Protein AF-A0A967GNY9-F1 (afdb_monomer_lite)

Sequence (273 aa):
MPGQRLALHALRNQYGRPVVPDGPMFKAYTVEGERLIVEFEHAEGGLVVAETGTDSRGGIANPTLVPNGDDQVKLFYLADGERVWHRASMRIDGSRVIVSAAGVKSPRGVSYGTGGIGNQPNLYNKALLPATPFIYYDHKLVTSESWPDKKLEVAGVAIDPDTVGKVAEWSKMPLLSTQFRDNAVLQAGVPITFWGSVLHDYGYEAEGEAVVKFSFNGIEKTIPVNADSRHIVEIGPGQSRYPTSAREWRVTVPAMEASAGPKTLKVRFEIDG

pLDDT: mean 84.72, std 14.35, range [48.28, 98.62]

Secondary structure (DSSP, 8-state):
-HHHHHHHHHHHHTT---------EEEEEEEETTEEEEEEES-TT-EEEEE----TTT-----EE-TT-GGG---EEEE-TT--EEE-EEEEETTEEEEE-TT-SS--EEEES-SS--S---EEETT-PBPPPEEEETTEE--TTT--SSS--BTT----GGGSSHHHHHTTS-SS-TTS-TTPPPPTTS-EEEEEE-S-TTS-PPSS-EEEEEEETTEEEEEE-STT-TTEEEPPTTSSSS-SS-EEEEEEEPP----SS---EEEEEEE--

Radius of gyration: 27.21 Å; chains: 1; bounding box: 68×38×73 Å

Structure (mmCIF, N/CA/C/O backbone):
data_AF-A0A967GNY9-F1
#
_entry.id   AF-A0A967GNY9-F1
#
loop_
_atom_site.group_PDB
_atom_site.id
_atom_site.type_symbol
_atom_site.label_atom_id
_atom_site.label_alt_id
_atom_site.label_comp_id
_atom_site.label_asym_id
_atom_site.label_entity_id
_atom_site.label_seq_id
_atom_site.pdbx_PDB_ins_code
_atom_site.Cartn_x
_atom_site.Cartn_y
_atom_site.Cartn_z
_atom_site.occupancy
_atom_site.B_iso_or_equiv
_atom_site.auth_seq_id
_atom_site.auth_comp_id
_atom_site.auth_asym_id
_atom_site.auth_atom_id
_atom_site.pdbx_PDB_model_num
ATOM 1 N N . MET A 1 1 ? 6.964 -3.032 16.837 1.00 63.56 1 MET A N 1
ATOM 2 C CA . MET A 1 1 ? 5.509 -3.315 16.824 1.00 63.56 1 MET A CA 1
ATOM 3 C C . MET A 1 1 ? 5.138 -4.807 16.796 1.00 63.56 1 MET A C 1
ATOM 5 O O . MET A 1 1 ? 4.489 -5.213 17.754 1.00 63.56 1 MET A O 1
ATOM 9 N N . PRO A 1 2 ? 5.534 -5.668 15.825 1.00 66.00 2 PRO A N 1
ATOM 10 C CA . PRO A 1 2 ? 5.114 -7.085 15.835 1.00 66.00 2 PRO A CA 1
ATOM 11 C C . PRO A 1 2 ? 5.557 -7.863 17.086 1.00 66.00 2 PRO A C 1
ATOM 13 O O . PRO A 1 2 ? 4.736 -8.493 17.747 1.00 66.00 2 PRO A O 1
ATOM 16 N N . GLY A 1 3 ? 6.828 -7.730 17.488 1.00 73.62 3 GLY A N 1
ATOM 17 C CA . GLY A 1 3 ? 7.334 -8.347 18.723 1.00 73.62 3 GLY A CA 1
ATOM 18 C C . GLY A 1 3 ? 6.676 -7.810 20.001 1.00 73.62 3 GLY A C 1
ATOM 19 O O . GLY A 1 3 ? 6.502 -8.549 20.963 1.00 73.62 3 GLY A O 1
ATOM 20 N N . GLN A 1 4 ? 6.236 -6.548 19.997 1.00 79.69 4 GLN A N 1
ATOM 21 C CA . GLN A 1 4 ? 5.554 -5.934 21.139 1.00 79.69 4 GLN A CA 1
ATOM 22 C C . GLN A 1 4 ? 4.152 -6.518 21.341 1.00 79.69 4 GLN A C 1
ATOM 24 O O . GLN A 1 4 ? 3.802 -6.844 22.470 1.00 79.69 4 GLN A O 1
ATOM 29 N N . ARG A 1 5 ? 3.372 -6.719 20.268 1.00 83.38 5 ARG A N 1
ATOM 30 C CA . ARG A 1 5 ? 2.051 -7.374 20.355 1.00 83.38 5 ARG A CA 1
ATOM 31 C C . ARG A 1 5 ? 2.163 -8.790 20.923 1.00 83.38 5 ARG A C 1
ATOM 33 O O . ARG A 1 5 ? 1.435 -9.138 21.847 1.00 83.38 5 ARG A O 1
ATOM 40 N N . LEU A 1 6 ? 3.129 -9.577 20.439 1.00 85.94 6 LEU A N 1
ATOM 41 C CA . LEU A 1 6 ? 3.382 -10.929 20.954 1.00 85.94 6 LEU A CA 1
ATOM 42 C C . LEU A 1 6 ? 3.756 -10.920 22.445 1.00 85.94 6 LEU A C 1
ATOM 44 O O . LEU A 1 6 ? 3.213 -11.706 23.222 1.00 85.94 6 LEU A O 1
ATOM 48 N N . ALA A 1 7 ? 4.626 -9.998 22.865 1.00 88.94 7 ALA A N 1
ATOM 49 C CA . ALA A 1 7 ? 4.988 -9.848 24.272 1.00 88.94 7 ALA A CA 1
ATOM 50 C C . ALA A 1 7 ? 3.786 -9.444 25.147 1.00 88.94 7 ALA A C 1
ATOM 52 O O . ALA A 1 7 ? 3.621 -9.979 26.242 1.00 88.94 7 ALA A O 1
ATOM 53 N N . LEU A 1 8 ? 2.915 -8.549 24.666 1.00 91.38 8 LEU A N 1
ATOM 54 C CA . LEU A 1 8 ? 1.704 -8.145 25.387 1.00 91.38 8 LEU A CA 1
ATOM 55 C C . LEU A 1 8 ? 0.717 -9.308 25.558 1.00 91.38 8 LEU A C 1
ATOM 57 O O . LEU A 1 8 ? 0.161 -9.469 26.646 1.00 91.38 8 LEU A O 1
ATOM 61 N N . HIS A 1 9 ? 0.540 -10.156 24.539 1.00 93.38 9 HIS A N 1
ATOM 62 C CA . HIS A 1 9 ? -0.262 -11.376 24.679 1.00 93.38 9 HIS A CA 1
ATOM 63 C C . HIS A 1 9 ? 0.310 -12.317 25.741 1.00 93.38 9 HIS A C 1
ATOM 65 O O . HIS A 1 9 ? -0.448 -12.818 26.572 1.00 93.38 9 HIS A O 1
ATOM 71 N N . ALA A 1 10 ? 1.631 -12.526 25.765 1.00 93.50 10 ALA A N 1
ATOM 72 C CA . ALA A 1 10 ? 2.269 -13.336 26.801 1.00 93.50 10 ALA A CA 1
ATOM 73 C C . ALA A 1 10 ? 2.048 -12.732 28.199 1.00 93.50 10 ALA A C 1
ATOM 75 O O . ALA A 1 10 ? 1.626 -13.437 29.116 1.00 93.50 10 ALA A O 1
ATOM 76 N N . LEU A 1 11 ? 2.258 -11.420 28.361 1.00 93.50 11 LEU A N 1
ATOM 77 C CA . LEU A 1 11 ? 2.040 -10.712 29.628 1.00 93.50 11 LEU A CA 1
ATOM 78 C C . LEU A 1 11 ? 0.606 -10.869 30.143 1.00 93.50 11 LEU A C 1
ATOM 80 O O . LEU A 1 11 ? 0.417 -11.140 31.331 1.00 93.50 11 LEU A O 1
ATOM 84 N N . ARG A 1 12 ? -0.394 -10.739 29.267 1.00 94.62 12 ARG A N 1
ATOM 85 C CA . ARG A 1 12 ? -1.802 -10.915 29.638 1.00 94.62 12 ARG A CA 1
ATOM 86 C C . ARG A 1 12 ? -2.123 -12.368 29.983 1.00 94.62 12 ARG A C 1
ATOM 88 O O . ARG A 1 12 ? -2.653 -12.634 31.057 1.00 94.62 12 ARG A O 1
ATOM 95 N N . ASN A 1 13 ? -1.797 -13.297 29.086 1.00 94.19 13 ASN A N 1
ATOM 96 C CA . ASN A 1 13 ? -2.319 -14.663 29.142 1.00 94.19 13 ASN A CA 1
ATOM 97 C C . ASN A 1 13 ? -1.496 -15.588 30.051 1.00 94.19 13 ASN A C 1
ATOM 99 O O . ASN A 1 13 ? -2.071 -16.438 30.721 1.00 94.19 13 ASN A O 1
ATOM 103 N N . GLN A 1 14 ? -0.170 -15.423 30.099 1.00 96.25 14 GLN A N 1
ATOM 104 C CA . GLN A 1 14 ? 0.727 -16.285 30.880 1.00 96.25 14 GLN A CA 1
ATOM 105 C C . GLN A 1 14 ? 1.101 -15.679 32.237 1.00 96.25 14 GLN A C 1
ATOM 107 O O . GLN A 1 14 ? 1.330 -16.410 33.198 1.00 96.25 14 GLN A O 1
ATOM 112 N N . TYR A 1 15 ? 1.169 -14.347 32.320 1.00 95.06 15 TYR A N 1
ATOM 113 C CA . TYR A 1 15 ? 1.618 -13.637 33.523 1.00 95.06 15 TYR A CA 1
ATOM 114 C C . TYR A 1 15 ? 0.503 -12.853 34.231 1.00 95.06 15 TYR A C 1
ATOM 116 O O . TYR A 1 15 ? 0.784 -12.164 35.212 1.00 95.06 15 TYR A O 1
ATOM 124 N N . GLY A 1 16 ? -0.745 -12.930 33.750 1.00 93.81 16 GLY A N 1
ATOM 125 C CA . GLY A 1 16 ? -1.912 -12.312 34.390 1.00 93.81 16 GLY A CA 1
ATOM 126 C C . GLY A 1 16 ? -1.839 -10.786 34.501 1.00 93.81 16 GLY A C 1
ATOM 127 O O . GLY A 1 16 ? -2.465 -10.198 35.383 1.00 93.81 16 GLY A O 1
ATOM 128 N N . ARG A 1 17 ? -1.037 -10.124 33.657 1.00 95.31 17 ARG A N 1
ATOM 129 C CA . ARG A 1 17 ? -0.877 -8.667 33.703 1.00 95.31 17 ARG A CA 1
ATOM 130 C C . ARG A 1 17 ? -2.093 -7.972 33.077 1.00 95.31 17 ARG A C 1
ATOM 132 O O . ARG A 1 17 ? -2.527 -8.379 31.998 1.00 95.31 17 ARG A O 1
ATOM 139 N N . PRO A 1 18 ? -2.607 -6.888 33.687 1.00 91.88 18 PRO A N 1
ATOM 140 C CA . PRO A 1 18 ? -3.727 -6.122 33.145 1.00 91.88 18 PRO A CA 1
ATOM 141 C C . PRO A 1 18 ? -3.249 -5.189 32.020 1.00 91.88 18 PRO A C 1
ATOM 143 O O . PRO A 1 18 ? -3.125 -3.981 32.206 1.00 91.88 18 PRO A O 1
ATOM 146 N N . VAL A 1 19 ? -2.928 -5.759 30.858 1.00 91.88 19 VAL A N 1
ATOM 147 C CA . VAL A 1 19 ? -2.466 -5.032 29.663 1.00 91.88 19 VAL A CA 1
ATOM 148 C C . VAL A 1 19 ? -3.380 -5.303 28.469 1.00 91.88 19 VAL A C 1
ATOM 150 O O . VAL A 1 19 ? -3.982 -6.373 28.374 1.00 91.88 19 VAL A O 1
ATOM 153 N N . VAL A 1 20 ? -3.467 -4.340 27.547 1.00 91.44 20 VAL A N 1
ATOM 154 C CA . VAL A 1 20 ? -4.198 -4.472 26.276 1.00 91.44 20 VAL A CA 1
ATOM 155 C C . VAL A 1 20 ? -3.236 -5.020 25.215 1.00 91.44 20 VAL A C 1
ATOM 157 O O . VAL A 1 20 ? -2.240 -4.354 24.935 1.00 91.44 20 VAL A O 1
ATOM 160 N N . PRO A 1 21 ? -3.478 -6.213 24.641 1.00 91.81 21 PRO A N 1
ATOM 161 C CA . PRO A 1 21 ? -2.549 -6.820 23.687 1.00 91.81 21 PRO A CA 1
ATOM 162 C C . PRO A 1 21 ? -2.958 -6.650 22.219 1.00 91.81 21 PRO A C 1
ATOM 164 O O . PRO A 1 21 ? -2.130 -6.845 21.327 1.00 91.81 21 PRO A O 1
ATOM 167 N N . ASP A 1 22 ? -4.204 -6.244 21.976 1.00 92.75 22 ASP A N 1
ATOM 168 C CA . ASP A 1 22 ? -4.807 -6.148 20.653 1.00 92.75 22 ASP A CA 1
ATOM 169 C C . ASP A 1 22 ? -4.999 -4.688 20.234 1.00 92.75 22 ASP A C 1
ATOM 171 O O . ASP A 1 22 ? -5.347 -3.826 21.043 1.00 92.75 22 ASP A O 1
ATOM 175 N N . GLY A 1 23 ? -4.738 -4.410 18.956 1.00 93.75 23 GLY A N 1
ATOM 176 C CA . GLY A 1 23 ? -5.104 -3.149 18.308 1.00 93.75 23 GLY A CA 1
ATOM 177 C C . GLY A 1 23 ? -6.496 -3.233 17.682 1.00 93.75 23 GLY A C 1
ATOM 178 O O . GLY A 1 23 ? -7.042 -4.333 17.598 1.00 93.75 23 GLY A O 1
ATOM 179 N N . PRO A 1 24 ? -7.057 -2.111 17.196 1.00 96.94 24 PRO A N 1
ATOM 180 C CA . PRO A 1 24 ? -8.379 -2.097 16.583 1.00 96.94 24 PRO A CA 1
ATOM 181 C C . PRO A 1 24 ? -8.521 -3.133 15.464 1.00 96.94 24 PRO A C 1
ATOM 183 O O . PRO A 1 24 ? -7.678 -3.216 14.563 1.00 96.94 24 PRO A O 1
ATOM 186 N N . MET A 1 25 ? -9.608 -3.894 15.488 1.00 96.81 25 MET A N 1
ATOM 187 C CA . MET A 1 25 ? -9.956 -4.856 14.439 1.00 96.81 25 MET A CA 1
ATOM 188 C C . MET A 1 25 ? -11.349 -4.548 13.913 1.00 96.81 25 MET A C 1
ATOM 190 O O . MET A 1 25 ? -12.242 -4.243 14.694 1.00 96.81 25 MET A O 1
ATOM 194 N N . PHE A 1 26 ? -11.533 -4.581 12.592 1.00 98.00 26 PHE A N 1
ATOM 195 C CA . PHE A 1 26 ? -12.840 -4.326 11.991 1.00 98.00 26 PHE A CA 1
ATOM 196 C C . PHE A 1 26 ? -13.887 -5.290 12.554 1.00 98.00 26 PHE A C 1
ATOM 198 O O . PHE A 1 26 ? -13.676 -6.503 12.537 1.00 98.00 26 PHE A O 1
ATOM 205 N N . LYS A 1 27 ? -15.019 -4.743 12.998 1.00 97.94 27 LYS A N 1
ATOM 206 C CA . LYS A 1 27 ? -16.157 -5.512 13.505 1.00 97.94 27 LYS A CA 1
ATOM 207 C C . LYS A 1 27 ? -17.308 -5.525 12.505 1.00 97.94 27 LYS A C 1
ATOM 209 O O . LYS A 1 27 ? -17.786 -6.581 12.105 1.00 97.94 27 LYS A O 1
ATOM 214 N N . ALA A 1 28 ? -17.769 -4.337 12.129 1.00 98.19 28 ALA A N 1
ATOM 215 C CA . ALA A 1 28 ? -18.902 -4.129 11.239 1.00 98.19 28 ALA A CA 1
ATOM 216 C C . ALA A 1 28 ? -18.894 -2.690 10.709 1.00 98.19 28 ALA A C 1
ATOM 218 O O . ALA A 1 28 ? -18.122 -1.842 11.165 1.00 98.19 28 ALA A O 1
ATOM 219 N N . TYR A 1 29 ? -19.795 -2.403 9.775 1.00 98.38 29 TYR A N 1
ATOM 220 C CA . TYR A 1 29 ? -20.144 -1.035 9.425 1.00 98.38 29 TYR A CA 1
ATOM 221 C C . TYR A 1 29 ? -21.652 -0.880 9.235 1.00 98.38 29 TYR A C 1
ATOM 223 O O . TYR A 1 29 ? -22.337 -1.846 8.894 1.00 98.38 29 TYR A O 1
ATOM 231 N N . THR A 1 30 ? -22.134 0.354 9.372 1.00 98.31 30 THR A N 1
ATOM 232 C CA . THR A 1 30 ? -23.515 0.756 9.072 1.00 98.31 30 THR A CA 1
ATOM 233 C C . THR A 1 30 ? -23.511 1.899 8.063 1.00 98.31 30 THR A C 1
ATOM 235 O O . THR A 1 30 ? -22.689 2.811 8.165 1.00 98.31 30 THR A O 1
ATOM 238 N N . VAL A 1 31 ? -24.422 1.849 7.089 1.00 97.81 31 VAL A N 1
ATOM 239 C CA . VAL A 1 31 ? -24.615 2.911 6.089 1.00 97.81 31 VAL A CA 1
ATOM 240 C C . VAL A 1 31 ? -25.640 3.917 6.600 1.00 97.81 31 VAL A C 1
ATOM 242 O O . VAL A 1 31 ? -26.773 3.551 6.908 1.00 97.81 31 VAL A O 1
ATOM 245 N N . GLU A 1 32 ? -25.256 5.191 6.635 1.00 96.25 32 GLU A N 1
ATOM 246 C CA . GLU A 1 32 ? -26.129 6.315 6.978 1.00 96.25 32 GLU A CA 1
ATOM 247 C C . GLU A 1 32 ? -26.073 7.369 5.865 1.00 96.25 32 GLU A C 1
ATOM 249 O O . GLU A 1 32 ? -25.230 8.272 5.862 1.00 96.25 32 GLU A O 1
ATOM 254 N N . GLY A 1 33 ? -26.967 7.234 4.881 1.00 95.12 33 GLY A N 1
ATOM 255 C CA . GLY A 1 33 ? -26.971 8.084 3.689 1.00 95.12 33 GLY A CA 1
ATOM 256 C C . GLY A 1 33 ? -25.667 7.943 2.899 1.00 95.12 33 GLY A C 1
ATOM 257 O O . GLY A 1 33 ? -25.349 6.865 2.408 1.00 95.12 33 GLY A O 1
ATOM 258 N N . GLU A 1 34 ? -24.904 9.032 2.806 1.00 97.00 34 GLU A N 1
ATOM 259 C CA . GLU A 1 34 ? -23.630 9.100 2.069 1.00 97.00 34 GLU A CA 1
ATOM 260 C C . GLU A 1 34 ? -22.404 8.744 2.936 1.00 97.00 34 GLU A C 1
ATOM 262 O O . GLU A 1 34 ? -21.258 8.935 2.523 1.00 97.00 34 GLU A O 1
ATOM 267 N N . ARG A 1 35 ? -22.618 8.279 4.174 1.00 97.19 35 ARG A N 1
ATOM 268 C CA . ARG A 1 35 ? -21.547 7.973 5.133 1.00 97.19 35 ARG A CA 1
ATOM 269 C C . ARG A 1 35 ? -21.587 6.522 5.582 1.00 97.19 35 ARG A C 1
ATOM 271 O O . ARG A 1 35 ? -22.640 5.886 5.606 1.00 97.19 35 ARG A O 1
ATOM 278 N N . LEU A 1 36 ? -20.426 6.037 6.005 1.00 97.75 36 LEU A N 1
ATOM 279 C CA . LEU A 1 36 ? -20.260 4.757 6.679 1.00 97.75 36 LEU A CA 1
ATOM 280 C C . LEU A 1 36 ? -19.759 4.971 8.103 1.00 97.75 36 LEU A C 1
ATOM 282 O O . LEU A 1 36 ? -18.776 5.678 8.313 1.00 97.75 36 LEU A O 1
ATOM 286 N N . ILE A 1 37 ? -20.410 4.335 9.072 1.00 98.44 37 ILE A N 1
ATOM 287 C CA . ILE A 1 37 ? -19.923 4.253 10.450 1.00 98.44 37 ILE A CA 1
ATOM 288 C C . ILE A 1 37 ? -19.261 2.894 10.619 1.00 98.44 37 ILE A C 1
ATOM 290 O O . ILE A 1 37 ? -19.934 1.872 10.532 1.00 98.44 37 ILE A O 1
ATOM 294 N N . VAL A 1 38 ? -17.953 2.887 10.847 1.00 98.62 38 VAL A N 1
ATOM 295 C CA . VAL A 1 38 ? -17.150 1.682 11.060 1.00 98.62 38 VAL A CA 1
ATOM 296 C C . VAL A 1 38 ? -16.968 1.451 12.553 1.00 98.62 38 VAL A C 1
ATOM 298 O O . VAL A 1 38 ? -16.560 2.355 13.289 1.00 98.62 38 VAL A O 1
ATOM 301 N N . GLU A 1 39 ? -17.236 0.226 12.985 1.00 98.19 39 GLU A N 1
ATOM 302 C CA . GLU A 1 39 ? -17.035 -0.230 14.354 1.00 98.19 39 GLU A CA 1
ATOM 303 C C . GLU A 1 39 ? -15.825 -1.153 14.450 1.00 98.19 39 GLU A C 1
ATOM 305 O O . GLU A 1 39 ? -15.541 -1.938 13.539 1.00 98.19 39 GLU A O 1
ATOM 310 N N . PHE A 1 40 ? -15.147 -1.089 15.594 1.00 98.44 40 PHE A N 1
ATOM 311 C CA . PHE A 1 40 ? -13.948 -1.867 15.861 1.00 98.44 40 PHE A CA 1
ATOM 312 C C . PHE A 1 40 ? -14.074 -2.658 17.161 1.00 98.44 40 PHE A C 1
ATOM 314 O O . PHE A 1 40 ? -14.590 -2.157 18.162 1.00 98.44 40 PHE A O 1
ATOM 321 N N . GLU A 1 41 ? -13.554 -3.880 17.154 1.00 97.75 41 GLU A N 1
ATOM 322 C CA . GLU A 1 41 ? -13.133 -4.577 18.369 1.00 97.75 41 GLU A CA 1
ATOM 323 C C . GLU A 1 41 ? -11.806 -3.987 18.864 1.00 97.75 41 GLU A C 1
ATOM 325 O O . GLU A 1 41 ? -11.052 -3.407 18.076 1.00 97.75 41 GLU A O 1
ATOM 330 N N . HIS A 1 42 ? -11.511 -4.125 20.162 1.00 96.12 42 HIS A N 1
ATOM 331 C CA . HIS A 1 42 ? -10.250 -3.670 20.774 1.00 96.12 42 HIS A CA 1
ATOM 332 C C . HIS A 1 42 ? -9.996 -2.155 20.670 1.00 96.12 42 HIS A C 1
ATOM 334 O O . HIS A 1 42 ? -8.854 -1.680 20.657 1.00 96.12 42 HIS A O 1
ATOM 340 N N . ALA A 1 43 ? -11.081 -1.388 20.584 1.00 96.06 43 ALA A N 1
ATOM 341 C CA . ALA A 1 43 ? -11.091 0.070 20.577 1.00 96.06 43 ALA A CA 1
ATOM 342 C C . ALA A 1 43 ? -11.766 0.641 21.838 1.00 96.06 43 ALA A C 1
ATOM 344 O O . ALA A 1 43 ? -12.199 1.799 21.846 1.00 96.06 43 ALA A O 1
ATOM 345 N N . GLU A 1 44 ? -11.884 -0.154 22.908 1.00 87.06 44 GLU A N 1
ATOM 346 C CA . GLU A 1 44 ? -12.451 0.295 24.177 1.00 87.06 44 GLU A CA 1
ATOM 347 C C . GLU A 1 44 ? -11.651 1.488 24.719 1.00 87.06 44 GLU A C 1
ATOM 349 O O . GLU A 1 44 ? -10.421 1.517 24.709 1.00 87.06 44 GLU A O 1
ATOM 354 N N . GLY A 1 45 ? -12.358 2.523 25.168 1.00 88.44 45 GLY A N 1
ATOM 355 C CA . GLY A 1 45 ? -11.743 3.784 25.588 1.00 88.44 45 GLY A CA 1
ATOM 356 C C . GLY A 1 45 ? -11.432 4.752 24.442 1.00 88.44 45 GLY A C 1
ATOM 357 O O . GLY A 1 45 ? -11.209 5.932 24.724 1.00 88.44 45 GLY A O 1
ATOM 358 N N . GLY A 1 46 ? -11.491 4.309 23.184 1.00 95.81 46 GLY A N 1
ATOM 359 C CA . GLY A 1 46 ? -11.486 5.152 21.990 1.00 95.81 46 GLY A CA 1
ATOM 360 C C . GLY A 1 46 ? -10.296 4.943 21.055 1.00 95.81 46 GLY A C 1
ATOM 361 O O . GLY A 1 46 ? -9.271 4.353 21.412 1.00 95.81 46 GLY A O 1
ATOM 362 N N . LEU A 1 47 ? -10.456 5.469 19.845 1.00 98.00 47 LEU A N 1
ATOM 363 C CA . LEU A 1 47 ? -9.430 5.516 18.813 1.00 98.00 47 LEU A CA 1
ATOM 364 C C . LEU A 1 47 ? -8.614 6.804 18.917 1.00 98.00 47 LEU A C 1
ATOM 366 O O . LEU A 1 47 ? -9.075 7.823 19.434 1.00 98.00 47 LEU A O 1
ATOM 370 N N . VAL A 1 48 ? -7.388 6.744 18.414 1.00 97.44 48 VAL A N 1
ATOM 371 C CA . VAL A 1 48 ? -6.468 7.876 18.324 1.00 97.44 48 VAL A CA 1
ATOM 372 C C . VAL A 1 48 ? -5.721 7.827 16.999 1.00 97.44 48 VAL A C 1
ATOM 374 O O . VAL A 1 48 ? -5.575 6.765 16.387 1.00 97.44 48 VAL A O 1
ATOM 377 N N . VAL A 1 49 ? -5.209 8.980 16.583 1.00 96.75 49 VAL A N 1
ATOM 378 C CA . VAL A 1 49 ? -4.234 9.058 15.499 1.00 96.75 49 VAL A CA 1
ATOM 379 C C . VAL A 1 49 ? -2.839 9.089 16.105 1.00 96.75 49 VAL A C 1
ATOM 381 O O . VAL A 1 49 ? -2.581 9.842 17.047 1.00 96.75 49 VAL A O 1
ATOM 384 N N . ALA A 1 50 ? -1.947 8.257 15.583 1.00 93.44 50 ALA A N 1
ATOM 385 C CA . ALA A 1 50 ? -0.546 8.250 15.973 1.00 93.44 50 ALA A CA 1
ATOM 386 C C . ALA A 1 50 ? 0.347 8.061 14.751 1.00 93.44 50 ALA A C 1
ATOM 388 O O . ALA A 1 50 ? -0.008 7.371 13.795 1.00 93.44 50 ALA A O 1
ATOM 389 N N . GLU A 1 51 ? 1.525 8.661 14.800 1.00 87.62 51 GLU A N 1
ATOM 390 C CA . GLU A 1 51 ? 2.577 8.457 13.818 1.00 87.62 51 GLU A CA 1
ATOM 391 C C . GLU A 1 51 ? 3.689 7.610 14.426 1.00 87.62 51 GLU A C 1
ATOM 393 O O . GLU A 1 51 ? 3.844 7.517 15.640 1.00 87.62 51 GLU A O 1
ATOM 398 N N . THR A 1 52 ? 4.452 6.919 13.592 1.00 78.50 52 THR A N 1
ATOM 399 C CA . THR A 1 52 ? 5.593 6.134 14.059 1.00 78.50 52 THR A CA 1
ATOM 400 C C . THR A 1 52 ? 6.741 6.375 13.106 1.00 78.50 52 THR A C 1
ATOM 402 O O . THR A 1 52 ? 6.714 5.927 11.961 1.00 78.50 52 THR A O 1
ATOM 405 N N . GLY A 1 53 ? 7.738 7.119 13.575 1.00 67.56 53 GLY A N 1
ATOM 406 C CA . GLY A 1 53 ? 8.981 7.297 12.844 1.00 67.56 53 GLY A CA 1
ATOM 407 C C . GLY A 1 53 ? 9.835 6.034 12.913 1.00 67.56 53 GLY A C 1
ATOM 408 O O . GLY A 1 53 ? 9.907 5.363 13.944 1.00 67.56 53 GLY A O 1
ATOM 409 N N . THR A 1 54 ? 10.529 5.720 11.823 1.00 55.66 54 THR A N 1
ATOM 410 C CA . THR A 1 54 ? 11.680 4.818 11.870 1.00 55.66 54 THR A 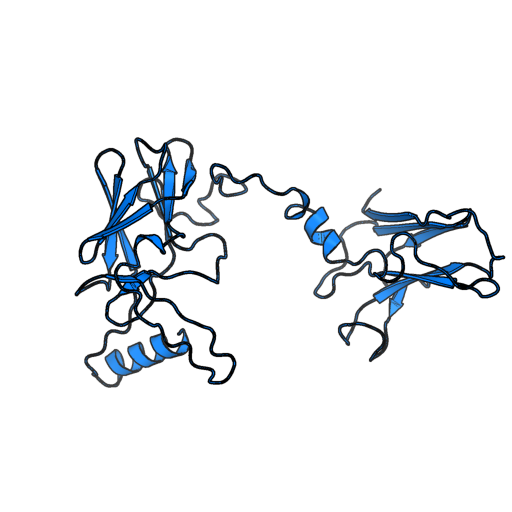CA 1
ATOM 411 C C . THR A 1 54 ? 12.835 5.546 12.543 1.00 55.66 54 THR A C 1
ATOM 413 O O . THR A 1 54 ? 13.593 6.268 11.896 1.00 55.66 54 THR A O 1
ATOM 416 N N . ASP A 1 55 ? 12.977 5.351 13.848 1.00 52.38 55 ASP A N 1
ATOM 417 C CA . ASP A 1 55 ? 14.255 5.546 14.516 1.00 52.38 55 ASP A CA 1
ATOM 418 C C . ASP A 1 55 ? 15.235 4.478 13.993 1.00 52.38 55 ASP A C 1
ATOM 420 O O . ASP A 1 55 ? 15.308 3.352 14.489 1.00 52.38 55 ASP A O 1
ATOM 424 N N . SER A 1 56 ? 15.990 4.839 12.955 1.00 53.31 56 SER A N 1
ATOM 425 C CA . SER A 1 56 ? 17.054 4.011 12.384 1.00 53.31 56 SER A CA 1
ATOM 426 C C . SER A 1 56 ? 18.286 3.875 13.294 1.00 53.31 56 SER A C 1
ATOM 428 O O . SER A 1 56 ? 19.235 3.192 12.912 1.00 53.31 56 SER A O 1
ATOM 430 N N . ARG A 1 57 ? 18.299 4.499 14.482 1.00 54.19 57 ARG A N 1
ATOM 431 C CA . ARG A 1 57 ? 19.436 4.528 15.419 1.00 54.19 57 ARG A CA 1
ATOM 432 C C . ARG A 1 57 ? 19.174 3.791 16.742 1.00 54.19 57 ARG A C 1
ATOM 434 O O . ARG A 1 57 ? 20.143 3.415 17.393 1.00 54.19 57 ARG A O 1
ATOM 441 N N . GLY A 1 58 ? 17.918 3.554 17.124 1.00 57.12 58 GLY A N 1
ATOM 442 C CA . GLY A 1 58 ? 17.515 2.921 18.389 1.00 57.12 58 GLY A CA 1
ATOM 443 C C . GLY A 1 58 ? 16.572 1.719 18.252 1.00 57.12 58 GLY A C 1
ATOM 444 O O . GLY A 1 58 ? 16.277 1.064 19.250 1.00 57.12 58 GLY A O 1
ATOM 445 N N . GLY A 1 59 ? 16.137 1.365 17.036 1.00 57.03 59 GLY A N 1
ATOM 446 C CA . GLY A 1 59 ? 15.572 0.042 16.719 1.00 57.03 59 GLY A CA 1
ATOM 447 C C . GLY A 1 59 ? 14.183 -0.272 17.295 1.00 57.03 59 GLY A C 1
ATOM 448 O O . GLY A 1 59 ? 13.647 -1.349 17.026 1.00 57.03 59 GLY A O 1
ATOM 449 N N . ILE A 1 60 ? 13.567 0.649 18.043 1.00 60.03 60 ILE A N 1
ATOM 450 C CA . ILE A 1 60 ? 12.217 0.488 18.594 1.00 60.03 60 ILE A CA 1
ATOM 451 C C . ILE A 1 60 ? 11.303 1.568 18.018 1.00 60.03 60 ILE A C 1
ATOM 453 O O . ILE A 1 60 ? 11.388 2.745 18.351 1.00 60.03 60 ILE A O 1
ATOM 457 N N . ALA A 1 61 ? 10.388 1.137 17.155 1.00 69.38 61 ALA A N 1
ATOM 458 C CA . ALA A 1 61 ? 9.287 1.948 16.659 1.00 69.38 61 ALA A CA 1
ATOM 459 C C . ALA A 1 61 ? 8.296 2.240 17.804 1.00 69.38 61 ALA A C 1
ATOM 461 O O . ALA A 1 61 ? 7.537 1.348 18.184 1.00 69.38 61 ALA A O 1
ATOM 462 N N . ASN A 1 62 ? 8.322 3.464 18.341 1.00 78.56 62 ASN A N 1
ATOM 463 C CA . ASN A 1 62 ? 7.403 3.943 19.378 1.00 78.56 62 ASN A CA 1
ATOM 464 C C . ASN A 1 62 ? 6.389 4.921 18.763 1.00 78.56 62 ASN A C 1
ATOM 466 O O . ASN A 1 62 ? 6.798 5.999 18.327 1.00 78.56 62 ASN A O 1
ATOM 470 N N . PRO A 1 63 ? 5.089 4.580 18.718 1.00 87.12 63 PRO A N 1
ATOM 471 C CA . PRO A 1 63 ? 4.075 5.489 18.204 1.00 87.12 63 PRO A CA 1
ATOM 472 C C . PRO A 1 63 ? 3.928 6.745 19.071 1.00 87.12 63 PRO A C 1
ATOM 474 O O . PRO A 1 63 ? 3.882 6.658 20.299 1.00 87.12 63 PRO A O 1
ATOM 477 N N . THR A 1 64 ? 3.798 7.906 18.436 1.00 89.75 64 THR A N 1
ATOM 478 C CA . THR A 1 64 ? 3.534 9.196 19.081 1.00 89.75 64 THR A CA 1
ATOM 479 C C . THR A 1 64 ? 2.170 9.719 18.662 1.00 89.75 64 THR A C 1
ATOM 481 O O . THR A 1 64 ? 1.823 9.708 17.483 1.00 89.75 64 THR A O 1
ATOM 484 N N . LEU A 1 65 ? 1.376 10.165 19.637 1.00 94.00 65 LEU A N 1
ATOM 485 C CA . LEU A 1 65 ? 0.042 10.705 19.382 1.00 94.00 65 LEU A CA 1
ATOM 486 C C . LEU A 1 65 ? 0.112 11.953 18.502 1.00 94.00 65 LEU A C 1
ATOM 488 O O . LEU A 1 65 ? 0.948 12.828 18.720 1.00 94.00 65 LEU A O 1
ATOM 492 N N . VAL A 1 66 ? -0.837 12.053 17.578 1.00 94.56 66 VAL A N 1
ATOM 493 C CA . VAL A 1 66 ? -1.058 13.225 16.735 1.00 94.56 66 VAL A CA 1
ATOM 494 C C . VAL A 1 66 ? -2.380 13.869 17.166 1.00 94.56 66 VAL A C 1
ATOM 496 O O . VAL A 1 66 ? -3.453 13.360 16.827 1.00 94.56 66 VAL A O 1
ATOM 499 N N . PRO A 1 67 ? -2.346 14.965 17.948 1.00 93.31 67 PRO A N 1
ATOM 500 C CA . PRO A 1 67 ? -3.558 15.658 18.373 1.00 93.31 67 PRO A CA 1
ATOM 501 C C . PRO A 1 67 ? -4.347 16.173 17.167 1.00 93.31 67 PRO A C 1
ATOM 503 O O . PRO A 1 67 ? -3.766 16.774 16.267 1.00 93.31 67 PRO A O 1
ATOM 506 N N . ASN A 1 68 ? -5.667 15.963 17.166 1.00 93.69 68 ASN A N 1
ATOM 507 C CA . ASN A 1 68 ? -6.559 16.348 16.061 1.00 93.69 68 ASN A CA 1
ATOM 508 C C . ASN A 1 68 ? -6.084 15.808 14.694 1.00 93.69 68 ASN A C 1
ATOM 510 O O . ASN A 1 68 ? -6.152 16.497 13.679 1.00 93.69 68 ASN A O 1
ATOM 514 N N . GLY A 1 69 ? -5.547 14.585 14.687 1.00 94.62 69 GLY A N 1
ATOM 515 C CA . GLY A 1 69 ? -4.887 13.988 13.528 1.00 94.62 69 GLY A CA 1
ATOM 516 C C . GLY A 1 69 ? -5.810 13.354 12.487 1.00 94.62 69 GLY A C 1
ATOM 517 O O . GLY A 1 69 ? -5.290 12.767 11.544 1.00 94.62 69 GLY A O 1
ATOM 518 N N . ASP A 1 70 ? -7.135 13.423 12.630 1.00 96.00 70 ASP A N 1
ATOM 519 C CA . ASP A 1 70 ? -8.108 12.759 11.744 1.00 96.00 70 ASP A CA 1
ATOM 520 C C . ASP A 1 70 ? -7.843 13.067 10.261 1.00 96.00 70 ASP A C 1
ATOM 522 O O . ASP A 1 70 ? -7.766 12.162 9.428 1.00 96.00 70 ASP A O 1
ATOM 526 N N . ASP A 1 71 ? -7.558 14.336 9.949 1.00 94.62 71 ASP A N 1
ATOM 527 C CA . ASP A 1 71 ? -7.230 14.788 8.594 1.00 94.62 71 ASP A CA 1
ATOM 528 C C . ASP A 1 71 ? -5.923 14.196 8.052 1.00 94.62 71 ASP A C 1
ATOM 530 O O . ASP A 1 71 ? -5.680 14.241 6.846 1.00 94.62 71 ASP A O 1
ATOM 534 N N . GLN A 1 72 ? -5.069 13.621 8.896 1.00 91.94 72 GLN A N 1
ATOM 535 C CA . GLN A 1 72 ? -3.855 12.923 8.474 1.00 91.94 72 GLN A CA 1
ATOM 536 C C . GLN A 1 72 ? -4.114 11.455 8.130 1.00 91.94 72 GLN A C 1
ATOM 538 O O . GLN A 1 72 ? -3.245 10.810 7.540 1.00 91.94 72 GLN A O 1
ATOM 543 N N . VAL A 1 73 ? -5.283 10.894 8.452 1.00 93.62 73 VAL A N 1
ATOM 544 C CA . VAL A 1 73 ? -5.595 9.505 8.107 1.00 93.62 73 VAL A CA 1
ATOM 545 C C . VAL A 1 73 ? -6.041 9.426 6.655 1.00 93.62 73 VAL A C 1
ATOM 547 O O . VAL A 1 73 ? -7.132 9.842 6.277 1.00 93.62 73 VAL A O 1
ATOM 550 N N . LYS A 1 74 ? -5.152 8.904 5.809 1.00 91.56 74 LYS A N 1
ATOM 551 C CA . LYS A 1 74 ? -5.294 8.959 4.347 1.00 91.56 74 LYS A CA 1
ATOM 552 C C . LYS A 1 74 ? -5.640 7.632 3.681 1.00 91.56 74 LYS A C 1
ATOM 554 O O . LYS A 1 74 ? -5.812 7.616 2.465 1.00 91.56 74 LYS A O 1
ATOM 559 N N . LEU A 1 75 ? -5.712 6.554 4.458 1.00 93.19 75 LEU A N 1
ATOM 560 C CA . LEU A 1 75 ? -5.802 5.183 3.952 1.00 93.19 75 LEU A CA 1
ATOM 561 C C . LEU A 1 75 ? -7.215 4.594 3.986 1.00 93.19 75 LEU A C 1
ATOM 563 O O . LEU A 1 75 ? -7.348 3.386 3.827 1.00 93.19 75 LEU A O 1
ATOM 567 N N . PHE A 1 76 ? -8.244 5.417 4.199 1.00 95.88 76 PHE A N 1
ATOM 568 C CA . PHE A 1 76 ? -9.633 4.990 4.051 1.00 95.88 76 PHE A CA 1
ATOM 569 C C . PHE A 1 76 ? -10.115 5.166 2.615 1.00 95.88 76 PHE A C 1
ATOM 571 O O . PHE A 1 76 ? -9.863 6.199 1.988 1.00 95.88 76 PHE A O 1
ATOM 578 N N . TYR A 1 77 ? -10.868 4.181 2.135 1.00 96.00 77 TYR A N 1
ATOM 579 C CA . TYR A 1 77 ? -11.565 4.244 0.855 1.00 96.00 77 TYR A CA 1
ATOM 580 C C . TYR A 1 77 ? -12.993 3.733 1.011 1.00 96.00 77 TYR A C 1
ATOM 582 O O . TYR A 1 77 ? -13.231 2.806 1.788 1.00 96.00 77 TYR A O 1
ATOM 590 N N . LEU A 1 78 ? -13.925 4.317 0.256 1.00 97.88 78 LEU A N 1
ATOM 591 C CA . LEU A 1 78 ? -15.292 3.818 0.124 1.00 97.88 78 LEU A CA 1
ATOM 592 C C . LEU A 1 78 ? -15.542 3.318 -1.291 1.00 97.88 78 LEU A C 1
ATOM 594 O O . LEU A 1 78 ? -15.195 3.998 -2.253 1.00 97.88 78 LEU A O 1
ATOM 598 N N . ALA A 1 79 ? -16.170 2.153 -1.403 1.00 96.50 79 ALA A N 1
ATOM 599 C CA . ALA A 1 79 ? -16.603 1.609 -2.680 1.00 96.50 79 ALA A CA 1
ATOM 600 C C . ALA A 1 79 ? -18.046 2.009 -2.985 1.00 96.50 79 ALA A C 1
ATOM 602 O O . ALA A 1 79 ? -18.903 1.987 -2.093 1.00 96.50 79 ALA A O 1
ATOM 603 N N . ASP A 1 80 ? -18.325 2.318 -4.244 1.00 96.12 80 ASP A N 1
ATOM 604 C CA . ASP A 1 80 ? -19.674 2.592 -4.734 1.00 96.12 80 ASP A CA 1
ATOM 605 C C . ASP A 1 80 ? -20.402 1.331 -5.256 1.00 96.12 80 ASP A C 1
ATOM 607 O O . ASP A 1 80 ? -19.982 0.183 -5.057 1.00 96.12 80 ASP A O 1
ATOM 611 N N . GLY A 1 81 ? -21.545 1.559 -5.911 1.00 94.31 81 GLY A N 1
ATOM 612 C CA . GLY A 1 81 ? -22.365 0.547 -6.581 1.00 94.31 81 GLY A CA 1
ATOM 613 C C . GLY A 1 81 ? -21.608 -0.336 -7.571 1.00 94.31 81 GLY A C 1
ATOM 614 O O . GLY A 1 81 ? -21.952 -1.510 -7.707 1.00 94.31 81 GLY A O 1
ATOM 615 N N . GLU A 1 82 ? -20.580 0.224 -8.200 1.00 92.50 82 GLU A N 1
ATOM 616 C CA . GLU A 1 82 ? -19.817 -0.345 -9.310 1.00 92.50 82 GLU A CA 1
ATOM 617 C C . GLU A 1 82 ? -18.475 -0.928 -8.846 1.00 92.50 82 GLU A C 1
ATOM 619 O O . GLU A 1 82 ? -17.700 -1.401 -9.666 1.00 92.50 82 GLU A O 1
ATOM 624 N N . ARG A 1 83 ? -18.222 -0.955 -7.526 1.00 92.25 83 ARG A N 1
ATOM 625 C CA . ARG A 1 83 ? -16.957 -1.405 -6.907 1.00 92.25 83 ARG A CA 1
ATOM 626 C C . ARG A 1 83 ? -15.760 -0.513 -7.232 1.00 92.25 83 ARG A C 1
ATOM 628 O O . ARG A 1 83 ? -14.624 -0.926 -6.991 1.00 92.25 83 ARG A O 1
ATOM 635 N N . VAL A 1 84 ? -16.001 0.725 -7.658 1.00 93.25 84 VAL A N 1
ATOM 636 C CA . VAL A 1 84 ? -14.947 1.732 -7.767 1.00 93.25 84 VAL A CA 1
ATOM 637 C C . VAL A 1 84 ? -14.663 2.28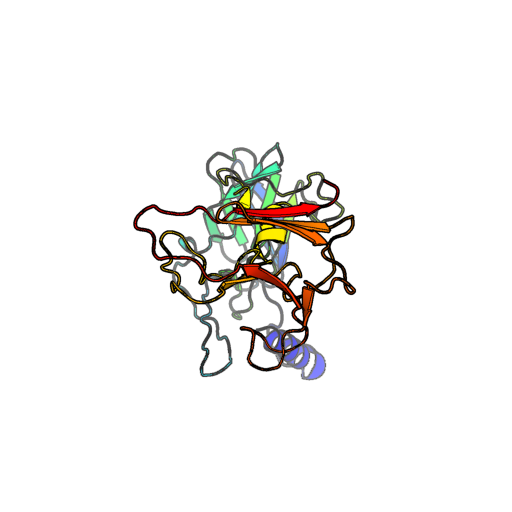4 -6.373 1.00 93.25 84 VAL A C 1
ATOM 639 O O . VAL A 1 84 ? -15.575 2.686 -5.646 1.00 93.25 84 VAL A O 1
ATOM 642 N N . TRP A 1 85 ? -13.391 2.282 -5.975 1.00 94.19 85 TRP A N 1
ATOM 643 C CA . TRP A 1 85 ? -12.942 2.715 -4.655 1.00 94.19 85 TRP A CA 1
ATOM 644 C C . TRP A 1 85 ? -12.492 4.171 -4.680 1.00 94.19 85 TRP A C 1
ATOM 646 O O . TRP A 1 85 ? -11.566 4.556 -5.391 1.00 94.19 85 TRP A O 1
ATOM 656 N N . HIS A 1 86 ? -13.115 4.991 -3.846 1.00 95.62 86 HIS A N 1
ATOM 657 C CA . HIS A 1 86 ? -12.863 6.423 -3.752 1.00 95.62 86 HIS A CA 1
ATOM 658 C C . HIS A 1 86 ? -12.140 6.725 -2.453 1.00 95.62 86 HIS A C 1
ATOM 660 O O . HIS A 1 86 ? -12.542 6.248 -1.390 1.00 95.62 86 HIS A O 1
ATOM 666 N N . ARG A 1 87 ? -11.082 7.537 -2.517 1.00 94.31 87 ARG A N 1
ATOM 667 C CA . ARG A 1 87 ? -10.386 7.992 -1.310 1.00 94.31 87 ARG A CA 1
ATOM 668 C C . ARG A 1 87 ? -11.368 8.725 -0.403 1.00 94.31 87 ARG A C 1
ATOM 670 O O . ARG A 1 87 ? -12.102 9.604 -0.854 1.00 94.31 87 ARG A O 1
ATOM 677 N N . ALA A 1 88 ? -11.355 8.374 0.872 1.00 96.44 88 ALA A N 1
ATOM 678 C CA . ALA A 1 88 ? -12.312 8.873 1.838 1.00 96.44 88 ALA A CA 1
ATOM 679 C C . ALA A 1 88 ? -11.643 9.746 2.902 1.00 96.44 88 ALA A C 1
ATOM 681 O O . ALA A 1 88 ? -10.498 9.517 3.299 1.00 96.44 88 ALA A O 1
ATOM 682 N N . SER A 1 89 ? -12.397 10.728 3.382 1.00 97.00 89 SER A N 1
ATOM 683 C CA . SER A 1 89 ? -12.118 11.414 4.640 1.00 97.00 89 SER A CA 1
ATOM 684 C C . SER A 1 89 ? -12.759 10.639 5.783 1.00 97.00 89 SER A C 1
ATOM 686 O O . SER A 1 89 ? -13.766 9.948 5.595 1.00 97.00 89 SER A O 1
ATOM 688 N N . MET A 1 90 ? -12.195 10.780 6.977 1.00 97.44 90 MET A N 1
ATOM 689 C CA . MET A 1 90 ? -12.703 10.121 8.168 1.00 97.44 90 MET A CA 1
ATOM 690 C C . MET A 1 90 ? -12.718 11.065 9.367 1.00 97.44 90 MET A C 1
ATOM 692 O O . MET A 1 90 ? -12.008 12.068 9.379 1.00 97.44 90 MET A O 1
ATOM 696 N N . ARG A 1 91 ? -13.530 10.725 10.367 1.00 98.00 91 ARG A N 1
ATOM 697 C CA . ARG A 1 91 ? -13.510 11.342 11.692 1.00 98.00 91 ARG A CA 1
ATOM 698 C C . ARG A 1 91 ? -13.657 10.276 12.766 1.00 98.00 91 ARG A C 1
ATOM 700 O O . ARG A 1 91 ? -14.516 9.397 12.641 1.00 98.00 91 ARG A O 1
ATOM 707 N N . ILE A 1 92 ? -12.876 10.379 13.831 1.00 98.38 92 ILE A N 1
ATOM 708 C CA . ILE A 1 92 ? -13.016 9.532 15.014 1.00 98.38 92 ILE A CA 1
ATOM 709 C C . ILE A 1 92 ? -14.239 9.980 15.824 1.00 98.38 92 ILE A C 1
ATOM 711 O O . ILE A 1 92 ? -14.419 11.159 16.127 1.00 98.38 92 ILE A O 1
ATOM 715 N N . ASP A 1 93 ? -15.080 9.020 16.199 1.00 97.25 93 ASP A N 1
ATOM 716 C CA . ASP A 1 93 ? -16.206 9.200 17.114 1.00 97.25 93 ASP A CA 1
ATOM 717 C C . ASP A 1 93 ? -16.148 8.123 18.207 1.00 97.25 93 ASP A C 1
ATOM 719 O O . ASP A 1 93 ? -16.695 7.023 18.080 1.00 97.25 93 ASP A O 1
ATOM 723 N N . GLY A 1 94 ? -15.397 8.415 19.271 1.00 96.50 94 GLY A N 1
ATOM 724 C CA . GLY A 1 94 ? -15.134 7.464 20.349 1.00 96.50 94 GLY A CA 1
ATOM 725 C C . GLY A 1 94 ? -14.357 6.243 19.850 1.00 96.50 94 GLY A C 1
ATOM 726 O O . GLY A 1 94 ? -13.185 6.351 19.497 1.00 96.50 94 GLY A O 1
ATOM 727 N N . SER A 1 95 ? -14.999 5.073 19.858 1.00 96.81 95 SER A N 1
ATOM 728 C CA . SER A 1 95 ? -14.452 3.804 19.349 1.00 96.81 95 SER A CA 1
ATOM 729 C C . SER A 1 95 ? -14.825 3.515 17.888 1.00 96.81 95 SER A C 1
ATOM 731 O O . SER A 1 95 ? -14.516 2.438 17.375 1.00 96.81 95 SER A O 1
ATOM 733 N N . ARG A 1 96 ? -15.513 4.449 17.224 1.00 98.00 96 ARG A N 1
ATOM 734 C CA . ARG A 1 96 ? -15.995 4.322 15.846 1.00 98.00 96 ARG A CA 1
ATOM 735 C C . ARG A 1 96 ? -15.278 5.303 14.935 1.00 98.00 96 ARG A C 1
ATOM 737 O O . ARG A 1 96 ? -14.722 6.304 15.390 1.00 98.00 96 ARG A O 1
ATOM 744 N N . VAL A 1 97 ? -15.344 5.039 13.636 1.00 98.38 97 VAL A N 1
ATOM 745 C CA . VAL A 1 97 ? -14.904 5.985 12.608 1.00 98.38 97 VAL A CA 1
ATOM 746 C C . VAL A 1 97 ? -16.053 6.268 11.656 1.00 98.38 97 VAL A C 1
ATOM 748 O O . VAL A 1 97 ? -16.659 5.349 11.116 1.00 98.38 97 VAL A O 1
ATOM 751 N N . ILE A 1 98 ? -16.334 7.546 11.433 1.00 98.50 98 ILE A N 1
ATOM 752 C CA . ILE A 1 98 ? -17.293 8.003 10.429 1.00 98.50 98 ILE A CA 1
ATOM 753 C C . ILE A 1 98 ? -16.506 8.316 9.163 1.00 98.50 98 ILE A C 1
ATOM 755 O O . ILE A 1 98 ? -15.599 9.145 9.194 1.00 98.50 98 ILE A O 1
ATOM 759 N N . VAL A 1 99 ? -16.847 7.664 8.059 1.00 98.56 99 VAL A N 1
ATOM 760 C CA . VAL A 1 99 ? -16.121 7.721 6.789 1.00 98.56 99 VAL A CA 1
ATOM 761 C C . VAL A 1 99 ? -17.042 8.254 5.695 1.00 98.56 99 VAL A C 1
ATOM 763 O O . VAL A 1 99 ? -18.216 7.884 5.622 1.00 98.56 99 VAL A O 1
ATOM 766 N N . SER A 1 100 ? -16.515 9.115 4.828 1.00 98.00 100 SER A N 1
ATOM 767 C CA . SER A 1 100 ? -17.239 9.660 3.672 1.00 98.00 100 SER A CA 1
ATOM 768 C C . SER A 1 100 ? -16.287 9.952 2.518 1.00 98.00 100 SER A C 1
ATOM 770 O O . SER A 1 100 ? -15.165 10.401 2.752 1.00 98.00 100 SER A O 1
ATOM 772 N N . ALA A 1 101 ? -16.743 9.768 1.282 1.00 97.25 101 ALA A N 1
ATOM 773 C CA . ALA A 1 101 ? -15.969 10.068 0.081 1.00 97.25 101 ALA A CA 1
ATOM 774 C C . ALA A 1 101 ? -16.778 10.962 -0.865 1.00 97.25 101 ALA A C 1
ATOM 776 O O . ALA A 1 101 ? -17.969 10.739 -1.082 1.00 97.25 101 ALA A O 1
ATOM 777 N N . ALA A 1 102 ? -16.128 11.978 -1.435 1.00 93.44 102 ALA A N 1
ATOM 778 C CA . ALA A 1 102 ? -16.765 12.841 -2.421 1.00 93.44 102 ALA A CA 1
ATOM 779 C C . ALA A 1 102 ? -17.193 12.010 -3.642 1.00 93.44 102 ALA A C 1
ATOM 781 O O . ALA A 1 102 ? -16.393 11.254 -4.182 1.00 93.44 102 ALA A O 1
ATOM 782 N N . GLY A 1 103 ? -18.452 12.147 -4.065 1.00 88.81 103 GLY A N 1
ATOM 783 C CA . GLY A 1 103 ? -19.010 11.399 -5.198 1.00 88.81 103 GLY A CA 1
ATOM 784 C C . GLY A 1 103 ? -19.653 10.053 -4.841 1.00 88.81 103 GLY A C 1
ATOM 785 O O . GLY A 1 103 ? -20.403 9.523 -5.657 1.00 88.81 103 GLY A O 1
ATOM 786 N N . VAL A 1 104 ? -19.469 9.536 -3.619 1.00 96.69 104 VAL A N 1
ATOM 787 C CA . VAL A 1 104 ? -20.061 8.258 -3.186 1.00 96.69 104 VAL A CA 1
ATOM 788 C C . VAL A 1 104 ? -21.346 8.499 -2.394 1.00 96.69 104 VAL A C 1
ATOM 790 O O . VAL A 1 104 ? -21.330 8.640 -1.175 1.00 96.69 104 VAL A O 1
ATOM 793 N N . LYS A 1 105 ? -22.487 8.529 -3.091 1.00 94.62 105 LYS A N 1
ATOM 794 C CA . LYS A 1 105 ? -23.803 8.800 -2.471 1.00 94.62 105 LYS A CA 1
ATOM 795 C C . LYS A 1 105 ? -24.416 7.609 -1.732 1.00 94.62 105 LYS A C 1
ATOM 797 O O . LYS A 1 105 ? -25.309 7.771 -0.907 1.00 94.62 105 LYS A O 1
ATOM 802 N N . SER A 1 106 ? -23.998 6.396 -2.073 1.00 95.25 106 SER A N 1
ATOM 803 C CA . SER A 1 106 ? -24.525 5.158 -1.492 1.00 95.25 106 SER A CA 1
ATOM 804 C C . SER A 1 106 ? -23.376 4.165 -1.341 1.00 95.25 106 SER A C 1
ATOM 806 O O . SER A 1 106 ? -23.187 3.308 -2.207 1.00 95.25 106 SER A O 1
ATOM 808 N N . PRO A 1 107 ? -22.539 4.336 -0.304 1.00 97.44 107 PRO A N 1
ATOM 809 C CA . PRO A 1 107 ? -21.359 3.509 -0.120 1.00 97.44 107 PRO A CA 1
ATOM 810 C C . PRO A 1 107 ? -21.753 2.059 0.171 1.00 97.44 107 PRO A C 1
ATOM 812 O O . PRO A 1 107 ? -22.624 1.786 0.998 1.00 97.44 107 PRO A O 1
ATOM 815 N N . ARG A 1 108 ? -21.092 1.123 -0.510 1.00 97.62 108 ARG A N 1
ATOM 816 C CA . ARG A 1 108 ? -21.329 -0.325 -0.387 1.00 97.62 108 ARG A CA 1
ATOM 817 C C . ARG A 1 108 ? -20.155 -1.089 0.196 1.00 97.62 108 ARG A C 1
ATOM 819 O O . ARG A 1 108 ? -20.318 -2.240 0.591 1.00 97.62 108 ARG A O 1
ATOM 826 N N . GLY A 1 109 ? -18.986 -0.466 0.256 1.00 97.06 109 GLY A N 1
ATOM 827 C CA . GLY A 1 109 ? -17.795 -1.071 0.826 1.00 97.06 109 GLY A CA 1
ATOM 828 C C . GLY A 1 109 ? -16.886 -0.049 1.481 1.00 97.06 109 GLY A C 1
ATOM 829 O O . GLY A 1 109 ? -16.988 1.150 1.223 1.00 97.06 109 GLY A O 1
ATOM 830 N N . VAL A 1 110 ? -15.994 -0.545 2.330 1.00 98.06 110 VAL A N 1
ATOM 831 C CA . VAL A 1 110 ? -14.986 0.245 3.038 1.00 98.06 110 VAL A CA 1
ATOM 832 C C . VAL A 1 110 ? -13.690 -0.543 3.142 1.00 98.06 110 VAL A C 1
ATOM 834 O O . VAL A 1 110 ? -13.701 -1.760 3.350 1.00 98.06 110 VAL A O 1
ATOM 837 N N . SER A 1 111 ? -12.570 0.154 2.988 1.00 96.12 111 SER A N 1
ATOM 838 C CA . SER A 1 111 ? -11.246 -0.402 3.222 1.00 96.12 111 SER A CA 1
ATOM 839 C C . SER A 1 111 ? -10.382 0.550 4.033 1.00 96.12 111 SER A C 1
ATOM 841 O O . SER A 1 111 ? -10.575 1.770 4.014 1.00 96.12 111 SER A O 1
ATOM 843 N N . TYR A 1 112 ? -9.429 -0.032 4.756 1.00 95.75 112 TYR A N 1
ATOM 844 C CA . TYR A 1 112 ? -8.379 0.684 5.463 1.00 95.75 112 TYR A CA 1
ATOM 845 C C . TYR A 1 112 ? -7.046 -0.043 5.304 1.00 95.75 112 TYR A C 1
ATOM 847 O O . TYR A 1 112 ? -6.961 -1.246 5.5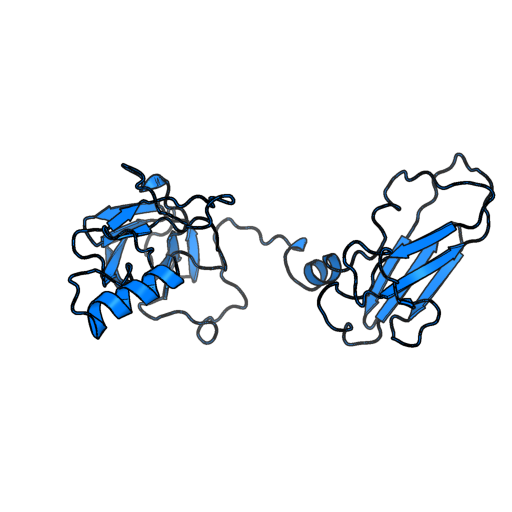54 1.00 95.75 112 TYR A O 1
ATOM 855 N N . GLY A 1 113 ? -5.996 0.692 4.929 1.00 90.50 113 GLY A N 1
ATOM 856 C CA . GLY A 1 113 ? -4.620 0.177 4.934 1.00 90.50 113 GLY A CA 1
ATOM 857 C C . GLY A 1 113 ? -4.356 -0.969 3.948 1.00 90.50 113 GLY A C 1
ATOM 858 O O . GLY A 1 113 ? -3.464 -1.783 4.177 1.00 90.50 113 GLY A O 1
ATOM 859 N N . THR A 1 114 ? -5.136 -1.071 2.870 1.00 83.25 114 THR A N 1
ATOM 860 C CA . THR A 1 114 ? -4.998 -2.116 1.843 1.00 83.25 114 THR A CA 1
ATOM 861 C C . THR A 1 114 ? -4.025 -1.736 0.725 1.00 83.25 114 THR A C 1
ATOM 863 O O . THR A 1 114 ? -3.629 -0.581 0.601 1.00 83.25 114 THR A O 1
ATOM 866 N N . GLY A 1 115 ? -3.652 -2.703 -0.124 1.00 70.06 115 GLY A N 1
ATOM 867 C CA . GLY A 1 115 ? -2.839 -2.450 -1.325 1.00 70.06 115 GLY A CA 1
ATOM 868 C C . GLY A 1 115 ? -1.323 -2.472 -1.107 1.00 70.06 115 GLY A C 1
ATOM 869 O O . GLY A 1 115 ? -0.592 -1.842 -1.860 1.00 70.06 115 GLY A O 1
ATOM 870 N N . GLY A 1 116 ? -0.834 -3.171 -0.075 1.00 64.19 116 GLY A N 1
ATOM 871 C CA . GLY A 1 116 ? 0.609 -3.297 0.187 1.00 64.19 116 GLY A CA 1
ATOM 872 C C . GLY A 1 116 ? 1.259 -2.034 0.762 1.00 64.19 116 GLY A C 1
ATOM 873 O O . GLY A 1 116 ? 2.483 -1.918 0.775 1.00 64.19 116 GLY A O 1
ATOM 874 N N . ILE A 1 117 ? 0.455 -1.084 1.246 1.00 63.81 117 ILE A N 1
ATOM 875 C CA . ILE A 1 117 ? 0.931 0.157 1.855 1.00 63.81 117 ILE A CA 1
ATOM 876 C C . ILE A 1 117 ? 1.534 -0.160 3.234 1.00 63.81 117 ILE A C 1
ATOM 878 O O . ILE A 1 117 ? 0.824 -0.289 4.228 1.00 63.81 117 ILE A O 1
ATOM 882 N N . GLY A 1 118 ? 2.862 -0.304 3.288 1.00 59.56 118 GLY A N 1
ATOM 883 C CA . GLY A 1 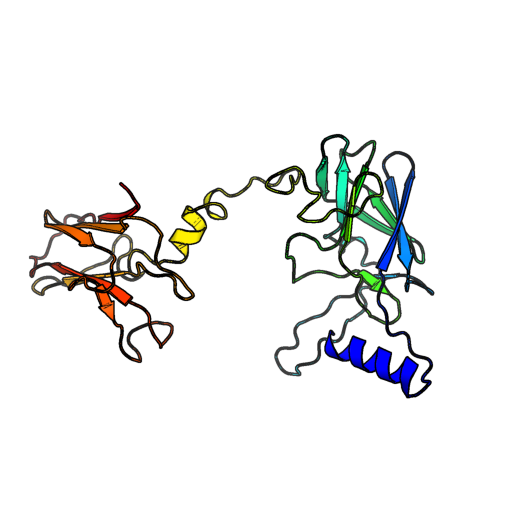118 ? 3.613 -0.543 4.531 1.00 59.56 118 GLY A CA 1
ATOM 884 C C . GLY A 1 118 ? 3.915 0.721 5.344 1.00 59.56 118 GLY A C 1
ATOM 885 O O . GLY A 1 118 ? 4.297 0.634 6.508 1.00 59.56 118 GLY A O 1
ATOM 886 N N . ASN A 1 119 ? 3.720 1.898 4.745 1.00 62.06 119 ASN A N 1
ATOM 887 C CA . ASN A 1 119 ? 4.084 3.191 5.314 1.00 62.06 119 ASN A CA 1
ATOM 888 C C . ASN A 1 119 ? 2.810 4.038 5.376 1.00 62.06 119 ASN A C 1
ATOM 890 O O . ASN A 1 119 ? 2.114 4.100 4.372 1.00 62.06 119 ASN A O 1
ATOM 894 N N . GLN A 1 120 ? 2.543 4.736 6.487 1.00 71.62 120 GLN A N 1
ATOM 895 C CA . GLN A 1 120 ? 1.365 5.601 6.736 1.00 71.62 120 GLN A CA 1
ATOM 896 C C . GLN A 1 120 ? 0.112 5.021 7.450 1.00 71.62 120 GLN A C 1
ATOM 898 O O . GLN A 1 120 ? -0.842 5.789 7.596 1.00 71.62 120 GLN A O 1
ATOM 903 N N . PRO A 1 121 ? 0.027 3.770 7.960 1.00 85.50 121 PRO A N 1
ATOM 904 C CA . PRO A 1 121 ? -1.096 3.414 8.829 1.00 85.50 121 PRO A CA 1
ATOM 905 C C . PRO A 1 121 ? -0.983 4.163 10.165 1.00 85.50 121 PRO A C 1
ATOM 907 O O . PRO A 1 121 ? -0.036 3.972 10.929 1.00 85.50 121 PRO A O 1
ATOM 910 N N . ASN A 1 122 ? -1.944 5.047 10.419 1.00 92.12 122 ASN A N 1
ATOM 911 C CA . ASN A 1 122 ? -1.933 5.987 11.537 1.00 92.12 122 ASN A CA 1
ATOM 912 C C . ASN A 1 122 ? -3.182 5.947 12.436 1.00 92.12 122 ASN A C 1
ATOM 914 O O . ASN A 1 122 ? -3.350 6.833 13.268 1.00 92.12 122 ASN A O 1
ATOM 918 N N . LEU A 1 123 ? -4.038 4.924 12.319 1.00 95.31 123 LEU A N 1
ATOM 919 C CA . LEU A 1 123 ? -5.172 4.702 13.224 1.00 95.31 123 LEU A CA 1
ATOM 920 C C . LEU A 1 123 ? -4.794 3.685 14.306 1.00 95.31 123 LEU A C 1
ATOM 922 O O . LEU A 1 123 ? -4.349 2.582 13.992 1.00 95.31 123 LEU A O 1
ATOM 926 N N . TYR A 1 124 ? -4.984 4.050 15.569 1.00 95.12 124 TYR A N 1
ATOM 927 C CA . TYR A 1 124 ? -4.581 3.265 16.734 1.00 95.12 124 TYR A CA 1
ATOM 928 C C . TYR A 1 124 ? -5.697 3.244 17.783 1.00 95.12 124 TYR A C 1
ATOM 930 O O . TYR A 1 124 ? -6.592 4.090 17.771 1.00 95.12 124 TYR A O 1
ATOM 938 N N . ASN A 1 125 ? -5.636 2.309 18.732 1.00 95.69 125 ASN A N 1
ATOM 939 C CA . ASN A 1 125 ? -6.359 2.464 19.998 1.00 95.69 125 ASN A CA 1
ATOM 940 C C . ASN A 1 125 ? -5.530 3.274 21.007 1.00 95.69 125 ASN A C 1
ATOM 942 O O . ASN A 1 125 ? -4.348 3.557 20.798 1.00 95.69 125 ASN A O 1
ATOM 946 N N . LYS A 1 126 ? -6.127 3.610 22.155 1.00 94.31 126 LYS A N 1
ATOM 947 C CA . LYS A 1 126 ? -5.424 4.307 23.248 1.00 94.31 126 LYS A CA 1
ATOM 948 C C . LYS A 1 126 ? -4.238 3.547 23.852 1.00 94.31 126 LYS A C 1
ATOM 950 O O . LYS A 1 126 ? -3.422 4.169 24.524 1.00 94.31 126 LYS A O 1
ATOM 955 N N . ALA A 1 127 ? -4.112 2.242 23.606 1.00 92.00 127 ALA A N 1
ATOM 956 C CA . ALA A 1 127 ? -2.932 1.461 23.983 1.00 92.00 127 ALA A CA 1
ATOM 957 C C . ALA A 1 127 ? -1.770 1.601 22.976 1.00 92.00 127 ALA A C 1
ATOM 959 O O . ALA A 1 127 ? -0.751 0.930 23.128 1.00 92.00 127 ALA A O 1
ATOM 960 N N . LEU A 1 128 ? -1.913 2.465 21.961 1.00 91.19 128 LEU A N 1
ATOM 961 C CA . LEU A 1 128 ? -0.943 2.680 20.886 1.00 91.19 128 LEU A CA 1
ATOM 962 C C . LEU A 1 128 ? -0.632 1.399 20.104 1.00 91.19 128 LEU A C 1
ATOM 964 O O . LEU A 1 128 ? 0.479 1.198 19.611 1.00 91.19 128 LEU A O 1
ATOM 968 N N . LEU A 1 129 ? -1.653 0.560 19.914 1.00 91.44 129 LEU A N 1
ATOM 969 C CA . LEU A 1 129 ? -1.609 -0.567 18.990 1.00 91.44 129 LEU A CA 1
ATOM 970 C C . LEU A 1 129 ? -2.348 -0.218 17.687 1.00 91.44 129 LEU A C 1
ATOM 972 O O . LEU A 1 129 ? -3.461 0.313 17.748 1.00 91.44 129 LEU A O 1
ATOM 976 N N . PRO A 1 130 ? -1.734 -0.470 16.514 1.00 91.69 130 PRO A N 1
ATOM 977 C CA . PRO A 1 130 ? -2.273 -0.041 15.228 1.00 91.69 130 PRO A CA 1
ATOM 978 C C . PRO A 1 130 ? -3.501 -0.859 14.840 1.00 91.69 130 PRO A C 1
ATOM 980 O O . PRO A 1 130 ? -3.598 -2.047 15.164 1.00 91.69 130 PRO A O 1
ATOM 983 N N . ALA A 1 131 ? -4.405 -0.228 14.097 1.00 93.88 131 ALA A N 1
ATOM 984 C CA . ALA A 1 131 ? -5.544 -0.893 13.491 1.00 93.88 131 ALA A CA 1
ATOM 985 C C . ALA A 1 131 ? -5.085 -1.925 12.451 1.00 93.88 131 ALA A C 1
ATOM 987 O O . ALA A 1 131 ? -4.166 -1.684 11.663 1.00 93.88 131 ALA A O 1
ATOM 988 N N . THR A 1 132 ? -5.745 -3.079 12.440 1.00 92.50 132 THR A N 1
ATOM 989 C CA . THR A 1 132 ? -5.500 -4.123 11.441 1.00 92.50 132 THR A CA 1
ATOM 990 C C . THR A 1 132 ? -6.148 -3.719 10.111 1.00 92.50 132 THR A C 1
ATOM 992 O O . THR A 1 132 ? -7.314 -3.318 10.122 1.00 92.50 132 THR A O 1
ATOM 995 N N . PRO A 1 133 ? -5.437 -3.811 8.969 1.00 93.56 133 PRO A N 1
ATOM 996 C CA . PRO A 1 133 ? -6.024 -3.554 7.658 1.00 93.56 133 PRO A CA 1
ATOM 997 C C . PRO A 1 133 ? -7.243 -4.432 7.368 1.00 93.56 133 PRO A C 1
ATOM 999 O O . PRO A 1 133 ? -7.297 -5.591 7.783 1.00 93.56 133 PRO A O 1
ATOM 1002 N N . PHE A 1 134 ? -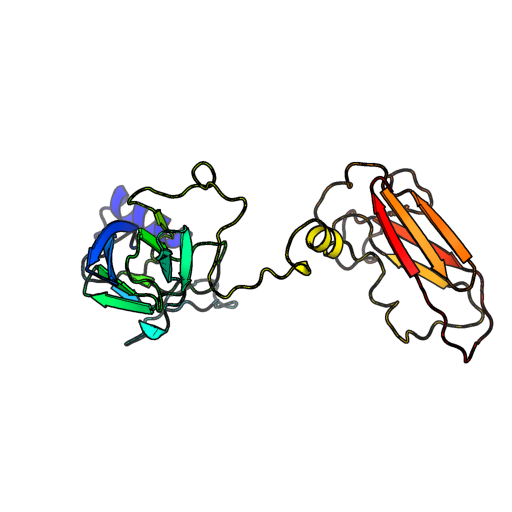8.207 -3.897 6.623 1.00 95.12 134 PHE A N 1
ATOM 1003 C CA . PHE A 1 134 ? -9.417 -4.623 6.240 1.00 95.12 134 PHE A CA 1
ATOM 1004 C C . PHE A 1 134 ? -10.002 -4.094 4.933 1.00 95.12 134 PHE A C 1
ATOM 1006 O O . PHE A 1 134 ? -9.754 -2.954 4.537 1.00 95.12 134 PHE A O 1
ATOM 1013 N N . ILE A 1 135 ? -10.824 -4.922 4.291 1.00 95.69 135 ILE A N 1
ATOM 1014 C CA . ILE A 1 135 ? -11.620 -4.556 3.121 1.00 95.69 135 ILE A CA 1
ATOM 1015 C C . ILE A 1 135 ? -12.913 -5.364 3.105 1.00 95.69 135 ILE A C 1
ATOM 1017 O O . ILE A 1 135 ? -12.894 -6.592 3.172 1.00 95.69 135 ILE A O 1
ATOM 1021 N N . TYR A 1 136 ? -14.039 -4.663 3.033 1.00 97.19 136 TYR A N 1
ATOM 1022 C CA . TYR A 1 136 ? -15.364 -5.268 2.981 1.00 97.19 136 TYR A CA 1
ATOM 1023 C C . TYR A 1 136 ? -16.196 -4.630 1.875 1.00 97.19 136 TYR A C 1
ATOM 1025 O O . TYR A 1 136 ? -16.126 -3.419 1.660 1.00 97.19 136 TYR A O 1
ATOM 1033 N N . TYR A 1 137 ? -17.008 -5.443 1.207 1.00 96.56 137 TYR A N 1
ATOM 1034 C CA . TYR A 1 137 ? -17.983 -5.013 0.209 1.00 96.56 137 TYR A CA 1
ATOM 1035 C C . TYR A 1 137 ? -19.275 -5.807 0.403 1.00 96.56 137 TYR A C 1
ATOM 1037 O O . TYR A 1 137 ? -19.220 -7.027 0.564 1.00 96.56 137 TYR A O 1
ATOM 1045 N N . ASP A 1 138 ? -20.427 -5.134 0.428 1.00 96.06 138 ASP A N 1
ATOM 1046 C CA . ASP A 1 138 ? -21.725 -5.742 0.762 1.00 96.06 138 ASP A CA 1
ATOM 1047 C C . ASP A 1 138 ? -21.686 -6.561 2.066 1.00 96.06 138 ASP A C 1
ATOM 1049 O O . ASP A 1 138 ? -22.191 -7.683 2.139 1.00 96.06 138 ASP A O 1
ATOM 1053 N N . HIS A 1 139 ? -21.035 -6.011 3.095 1.00 96.50 139 HIS A N 1
ATOM 1054 C CA . HIS A 1 139 ? -20.828 -6.631 4.408 1.00 96.50 139 HIS A CA 1
ATOM 1055 C C . HIS A 1 139 ? -20.072 -7.970 4.376 1.00 96.50 139 HIS A C 1
ATOM 1057 O O . HIS A 1 139 ? -20.087 -8.715 5.356 1.00 96.50 139 HIS A O 1
ATOM 1063 N N . LYS A 1 140 ? -19.370 -8.278 3.281 1.00 96.00 140 LYS A N 1
ATOM 1064 C CA . LYS A 1 140 ? -18.538 -9.478 3.146 1.00 96.00 140 LYS A CA 1
ATOM 1065 C C . LYS A 1 140 ? -17.071 -9.102 3.054 1.00 96.00 140 LYS A C 1
ATOM 1067 O O . LYS A 1 140 ? -16.719 -8.132 2.383 1.00 96.00 140 LYS A O 1
ATOM 1072 N N . LEU A 1 141 ? -16.230 -9.887 3.724 1.00 95.12 141 LEU A N 1
ATOM 1073 C CA . LEU A 1 141 ? -14.781 -9.761 3.627 1.00 95.12 141 LEU A CA 1
ATOM 1074 C C . LEU A 1 141 ? -14.361 -9.985 2.174 1.00 95.12 141 LEU A C 1
ATOM 1076 O O . LEU A 1 141 ? -14.785 -10.958 1.548 1.00 95.12 141 LEU A O 1
ATOM 1080 N N . VAL A 1 142 ? -13.518 -9.096 1.661 1.00 92.56 142 VAL A N 1
ATOM 1081 C CA . VAL A 1 142 ? -12.910 -9.258 0.343 1.00 92.56 142 VAL A CA 1
ATOM 1082 C C . VAL A 1 142 ? -11.562 -9.956 0.495 1.00 92.56 142 VAL A C 1
ATOM 1084 O O . VAL A 1 142 ? -10.677 -9.475 1.202 1.00 92.56 142 VAL A O 1
ATOM 1087 N N . THR A 1 143 ? -11.393 -11.076 -0.199 1.00 89.50 143 THR A N 1
ATOM 1088 C CA . THR A 1 143 ? -10.127 -11.802 -0.339 1.00 89.50 143 THR A CA 1
ATOM 1089 C C . THR A 1 143 ? -9.711 -11.850 -1.807 1.00 89.50 143 THR A C 1
ATOM 1091 O O . THR A 1 143 ? -10.493 -11.511 -2.696 1.00 89.50 143 THR A O 1
ATOM 1094 N N . SER A 1 144 ? -8.489 -12.311 -2.082 1.00 83.38 144 SER A N 1
ATOM 1095 C CA . SER A 1 144 ? -8.033 -12.576 -3.453 1.00 83.38 144 SER A CA 1
ATOM 1096 C C . SER A 1 144 ? -8.901 -13.599 -4.192 1.00 83.38 144 SER A C 1
ATOM 1098 O O . SER A 1 144 ? -8.959 -13.568 -5.412 1.00 83.38 144 SER A O 1
ATOM 1100 N N . GLU A 1 145 ? -9.579 -14.492 -3.469 1.00 86.06 145 GLU A N 1
ATOM 1101 C CA . GLU A 1 145 ? -10.472 -15.502 -4.048 1.00 86.06 145 GLU A CA 1
ATOM 1102 C C . GLU A 1 145 ? -11.854 -14.931 -4.385 1.00 86.06 145 GLU A C 1
ATOM 1104 O O . GLU A 1 145 ? -12.487 -15.358 -5.346 1.00 86.06 145 GLU A O 1
ATOM 1109 N N . SER A 1 146 ? -12.339 -13.964 -3.599 1.00 86.56 146 SER A N 1
ATOM 1110 C CA . SER A 1 146 ? -13.663 -13.360 -3.788 1.00 86.56 146 SER A CA 1
ATOM 1111 C C . SER A 1 146 ? -13.644 -12.092 -4.648 1.00 86.56 146 SER A C 1
ATOM 1113 O O . SER A 1 146 ? -14.697 -11.489 -4.877 1.00 86.56 146 SER A O 1
ATOM 1115 N N . TRP A 1 147 ? -12.460 -11.614 -5.032 1.00 85.56 147 TRP A N 1
ATOM 1116 C CA . TRP A 1 147 ? -12.301 -10.400 -5.822 1.00 85.56 147 TRP A CA 1
ATOM 1117 C C . TRP A 1 147 ? -12.557 -10.711 -7.309 1.00 85.56 147 TRP A C 1
ATOM 1119 O O . TRP A 1 147 ? -11.858 -11.551 -7.872 1.00 85.56 147 TRP A O 1
ATOM 1129 N N . PRO A 1 148 ? -13.573 -10.095 -7.946 1.00 80.81 148 PRO A N 1
ATOM 1130 C CA . PRO A 1 148 ? -14.005 -10.488 -9.290 1.00 80.81 148 PRO A CA 1
ATOM 1131 C C . PRO A 1 148 ? -13.093 -9.947 -10.396 1.00 80.81 148 PRO A C 1
ATOM 1133 O O . PRO A 1 148 ? -13.051 -10.511 -11.487 1.00 80.81 148 PRO A O 1
ATOM 1136 N N . ASP A 1 149 ? -12.363 -8.869 -10.113 1.00 81.94 149 ASP A N 1
ATOM 1137 C CA . ASP A 1 149 ? -11.560 -8.156 -11.097 1.00 81.94 149 ASP A CA 1
ATOM 1138 C C . ASP A 1 149 ? -10.086 -8.534 -10.974 1.00 81.94 149 ASP A C 1
ATOM 1140 O O . ASP A 1 149 ? -9.608 -8.966 -9.931 1.00 81.94 149 ASP A O 1
ATOM 1144 N N . LYS A 1 150 ? -9.295 -8.320 -12.028 1.00 76.06 150 LYS A N 1
ATOM 1145 C CA . LYS A 1 150 ? -7.843 -8.566 -11.937 1.00 76.06 150 LYS A CA 1
ATOM 1146 C C . LYS A 1 150 ? -7.154 -7.635 -10.934 1.00 76.06 150 LYS A C 1
ATOM 1148 O O . LYS A 1 150 ? -6.085 -7.971 -10.427 1.00 76.06 150 LYS A O 1
ATOM 1153 N N . LYS A 1 151 ? -7.715 -6.443 -10.709 1.00 77.69 151 LYS A N 1
ATOM 1154 C CA . LYS A 1 151 ? -7.167 -5.386 -9.849 1.00 77.69 151 LYS A CA 1
ATOM 1155 C C . LYS A 1 151 ? -8.290 -4.608 -9.183 1.00 77.69 151 LYS A C 1
ATOM 1157 O O . LYS A 1 151 ? -9.427 -4.660 -9.631 1.00 77.69 151 LYS A O 1
ATOM 1162 N N . LEU A 1 152 ? -7.947 -3.896 -8.118 1.00 83.62 152 LEU A N 1
ATOM 1163 C CA . LEU A 1 152 ? -8.855 -2.982 -7.443 1.00 83.62 152 LEU A CA 1
ATOM 1164 C C . LEU A 1 152 ? -8.899 -1.650 -8.200 1.00 83.62 152 LEU A C 1
ATOM 1166 O O . LEU A 1 152 ? -7.853 -1.047 -8.440 1.00 83.62 152 LEU A O 1
ATOM 1170 N N . GLU A 1 153 ? -10.092 -1.208 -8.589 1.00 88.75 153 GLU A N 1
ATOM 1171 C CA . GLU A 1 153 ? -10.283 0.061 -9.293 1.00 88.75 153 GLU A CA 1
ATOM 1172 C C . GLU A 1 153 ? -10.336 1.217 -8.295 1.00 88.75 153 GLU A C 1
ATOM 1174 O O . GLU A 1 153 ? -11.187 1.234 -7.408 1.00 88.75 153 GLU A O 1
ATOM 1179 N N . VAL A 1 154 ? -9.426 2.186 -8.421 1.00 90.06 154 VAL A N 1
ATOM 1180 C CA . VAL A 1 154 ? -9.378 3.369 -7.550 1.00 90.06 154 VAL A CA 1
ATOM 1181 C C . VAL A 1 154 ? -9.670 4.617 -8.374 1.00 90.06 154 VAL A C 1
ATOM 1183 O O . VAL A 1 154 ? -8.962 4.916 -9.337 1.00 90.06 154 VAL A O 1
ATOM 1186 N N . ALA A 1 155 ? -10.694 5.373 -7.983 1.00 91.12 155 ALA A N 1
ATOM 1187 C CA . ALA A 1 155 ? -11.104 6.582 -8.682 1.00 91.12 155 ALA A CA 1
ATOM 1188 C C . ALA A 1 155 ? -9.965 7.612 -8.753 1.00 91.12 155 ALA A C 1
ATOM 1190 O O . ALA A 1 155 ? -9.325 7.935 -7.750 1.00 91.12 155 ALA A O 1
ATOM 1191 N N . GLY A 1 156 ? -9.724 8.146 -9.953 1.00 85.25 156 GLY A N 1
ATOM 1192 C CA . GLY A 1 156 ? -8.694 9.158 -10.204 1.00 85.25 156 GLY A CA 1
ATOM 1193 C C . GLY A 1 156 ? -7.256 8.630 -10.240 1.00 85.25 156 GLY A C 1
ATOM 1194 O O . GLY A 1 156 ? -6.340 9.413 -10.485 1.00 85.25 156 GLY A O 1
ATOM 1195 N N . VAL A 1 157 ? -7.038 7.327 -10.036 1.00 81.69 157 VAL A N 1
ATOM 1196 C CA . VAL A 1 157 ? -5.724 6.703 -10.217 1.00 81.69 157 VAL A CA 1
ATOM 1197 C C . VAL A 1 157 ? -5.624 6.194 -11.650 1.00 81.69 157 VAL A C 1
ATOM 1199 O O . VAL A 1 157 ? -6.233 5.191 -12.014 1.00 81.69 157 VAL A O 1
ATOM 1202 N N . ALA A 1 158 ? -4.834 6.883 -12.471 1.00 72.56 158 ALA A N 1
ATOM 1203 C CA . ALA A 1 158 ? -4.378 6.314 -13.729 1.00 72.56 158 ALA A CA 1
ATOM 1204 C C . ALA A 1 158 ? -3.359 5.217 -13.408 1.00 72.56 158 ALA A C 1
ATOM 1206 O O . ALA A 1 158 ? -2.364 5.471 -12.728 1.00 72.56 158 ALA A O 1
ATOM 1207 N N . ILE A 1 159 ? -3.617 3.994 -13.868 1.00 64.50 159 ILE A N 1
ATOM 1208 C CA . ILE A 1 159 ? -2.624 2.927 -13.789 1.00 64.50 159 ILE A CA 1
ATOM 1209 C C . ILE A 1 159 ? -1.462 3.346 -14.683 1.00 64.50 159 ILE A C 1
ATOM 1211 O O . ILE A 1 159 ? -1.636 3.449 -15.895 1.00 64.50 159 ILE A O 1
ATOM 1215 N N . ASP A 1 160 ? -0.298 3.586 -14.085 1.00 61.50 160 ASP A N 1
ATOM 1216 C CA . ASP A 1 160 ? 0.923 3.813 -14.845 1.00 61.50 160 ASP A CA 1
ATOM 1217 C C . ASP A 1 160 ? 1.285 2.500 -15.562 1.00 61.50 160 ASP A C 1
ATOM 1219 O O . ASP A 1 160 ? 1.588 1.512 -14.877 1.00 61.50 160 ASP A O 1
ATOM 1223 N N . PRO A 1 161 ? 1.218 2.448 -16.907 1.00 57.28 161 PRO A N 1
ATOM 1224 C CA . PRO A 1 161 ? 1.522 1.245 -17.671 1.00 57.28 161 PRO A CA 1
ATOM 1225 C C . PRO A 1 161 ? 2.956 0.745 -17.442 1.00 57.28 161 PRO A C 1
ATOM 1227 O O . PRO A 1 161 ? 3.181 -0.454 -17.582 1.00 57.28 161 PRO A O 1
ATOM 1230 N N . ASP A 1 162 ? 3.888 1.601 -17.012 1.00 52.22 162 ASP A N 1
ATOM 1231 C CA . ASP A 1 162 ? 5.273 1.218 -16.710 1.00 52.22 162 ASP A CA 1
ATOM 1232 C C . ASP A 1 162 ? 5.406 0.539 -15.336 1.00 52.22 162 ASP A C 1
ATOM 1234 O O . ASP A 1 162 ? 6.378 -0.170 -15.067 1.00 52.22 162 ASP A O 1
ATOM 1238 N N . THR A 1 163 ? 4.407 0.700 -14.460 1.00 53.62 163 THR A N 1
ATOM 1239 C CA . THR A 1 163 ? 4.348 0.042 -13.140 1.00 53.62 163 THR A CA 1
ATOM 1240 C C . THR A 1 163 ? 3.621 -1.302 -13.165 1.00 53.62 163 THR A C 1
ATOM 1242 O O . THR A 1 163 ? 3.522 -1.979 -12.137 1.00 53.62 163 THR A O 1
ATOM 1245 N N . VAL A 1 164 ? 3.097 -1.715 -14.325 1.00 51.12 164 VAL A N 1
ATOM 1246 C CA . VAL A 1 164 ? 2.283 -2.926 -14.468 1.00 51.12 164 VAL A CA 1
ATOM 1247 C C . VAL A 1 164 ? 2.656 -3.744 -15.708 1.00 51.12 164 VAL A C 1
ATOM 1249 O O . VAL A 1 164 ? 3.123 -3.230 -16.712 1.00 51.12 164 VAL A O 1
ATOM 1252 N N . GLY A 1 165 ? 2.403 -5.054 -15.665 1.00 55.06 165 GLY A N 1
ATOM 1253 C CA . GLY A 1 165 ? 2.662 -5.949 -16.800 1.00 55.06 165 GLY A CA 1
ATOM 1254 C C . GLY A 1 165 ? 4.141 -6.309 -16.976 1.00 55.06 165 GLY A C 1
ATOM 1255 O O . GLY A 1 165 ? 4.968 -6.033 -16.108 1.00 55.06 165 GLY A O 1
ATOM 1256 N N . LYS A 1 166 ? 4.468 -6.947 -18.110 1.00 52.56 166 LYS A N 1
ATOM 1257 C CA . LYS A 1 166 ? 5.822 -7.452 -18.385 1.00 52.56 166 LYS A CA 1
ATOM 1258 C C . LYS A 1 166 ? 6.879 -6.336 -18.439 1.00 52.56 166 LYS A C 1
ATOM 1260 O O . LYS A 1 166 ? 8.027 -6.584 -18.121 1.00 52.56 166 LYS A O 1
ATOM 1265 N N . VAL A 1 167 ? 6.508 -5.091 -18.749 1.00 48.28 167 VAL A N 1
ATOM 1266 C CA . VAL A 1 167 ? 7.439 -3.944 -18.793 1.00 48.28 167 VAL A CA 1
ATOM 1267 C C . VAL A 1 167 ? 8.040 -3.628 -17.418 1.00 48.28 167 VAL A C 1
ATOM 1269 O O . VAL A 1 167 ? 9.244 -3.402 -17.321 1.00 48.28 167 VAL A O 1
ATOM 1272 N N . ALA A 1 168 ? 7.251 -3.680 -16.341 1.00 54.06 168 ALA A N 1
ATOM 1273 C CA . ALA A 1 168 ? 7.751 -3.500 -14.973 1.00 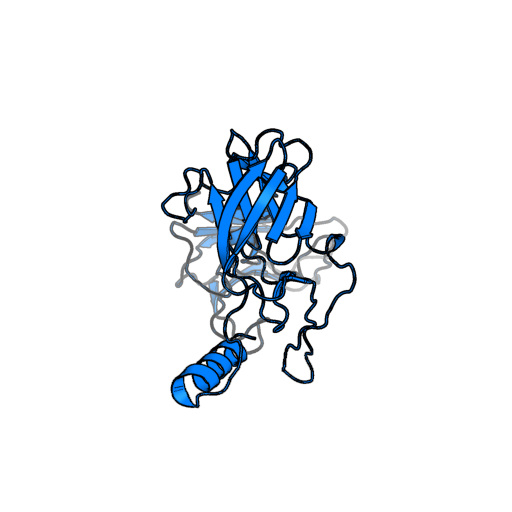54.06 168 ALA A CA 1
ATOM 1274 C C . ALA A 1 168 ? 8.654 -4.662 -14.516 1.00 54.06 168 ALA A C 1
ATOM 1276 O O . ALA A 1 168 ? 9.563 -4.481 -13.707 1.00 54.06 168 ALA A O 1
ATOM 1277 N N . GLU A 1 169 ? 8.401 -5.867 -15.028 1.00 55.25 169 GLU A N 1
ATOM 1278 C CA . GLU A 1 169 ? 9.218 -7.064 -14.813 1.00 55.25 169 GLU A CA 1
ATOM 1279 C C . GLU A 1 169 ? 10.548 -6.973 -15.577 1.00 55.25 169 GLU A C 1
ATOM 1281 O O . GLU A 1 169 ? 11.611 -7.219 -15.013 1.00 55.25 169 GLU A O 1
ATOM 1286 N N . TRP A 1 170 ? 10.506 -6.495 -16.821 1.00 55.81 170 TRP A N 1
ATOM 1287 C CA . TRP A 1 170 ? 11.672 -6.270 -17.673 1.00 55.81 170 TRP A CA 1
ATOM 1288 C C . TRP A 1 170 ? 12.505 -5.067 -17.231 1.00 55.81 170 TRP A C 1
ATOM 1290 O O . TRP A 1 170 ? 13.717 -5.083 -17.385 1.00 55.81 170 TRP A O 1
ATOM 1300 N N . SER A 1 171 ? 11.899 -4.051 -16.612 1.00 53.12 171 SER A N 1
ATOM 1301 C CA . SER A 1 171 ? 12.614 -2.881 -16.071 1.00 53.12 171 SER A CA 1
ATOM 1302 C C . SER A 1 171 ? 13.474 -3.219 -14.847 1.00 53.12 171 SER A C 1
ATOM 1304 O O . SER A 1 171 ? 14.348 -2.441 -14.466 1.00 53.12 171 SER A O 1
ATOM 1306 N N . LYS A 1 172 ? 13.259 -4.392 -14.235 1.00 57.34 172 LYS A N 1
ATOM 1307 C CA . LYS A 1 172 ? 14.144 -4.961 -13.205 1.00 57.34 172 LYS A CA 1
ATOM 1308 C C . LYS A 1 172 ? 15.368 -5.659 -13.810 1.00 57.34 172 LYS A C 1
ATOM 1310 O O . LYS A 1 172 ? 16.281 -6.015 -13.073 1.00 57.34 172 LYS A O 1
ATOM 1315 N N . MET A 1 173 ? 15.407 -5.826 -15.133 1.00 66.12 173 MET A N 1
ATOM 1316 C CA . MET A 1 173 ? 16.584 -6.236 -15.891 1.00 66.12 173 MET A CA 1
ATOM 1317 C C . MET A 1 173 ? 17.180 -4.968 -16.513 1.00 66.12 173 MET A C 1
ATOM 1319 O O . MET A 1 173 ? 16.592 -4.416 -17.444 1.00 66.12 173 MET A O 1
ATOM 1323 N N . PRO A 1 174 ? 18.315 -4.436 -16.030 1.00 65.50 174 PRO A N 1
ATOM 1324 C CA . PRO A 1 174 ? 18.976 -3.334 -16.719 1.00 65.50 174 PRO A CA 1
ATOM 1325 C C . PRO A 1 174 ? 19.515 -3.827 -18.071 1.00 65.50 174 PRO A C 1
ATOM 1327 O O . PRO A 1 174 ? 20.689 -4.180 -18.182 1.00 65.50 174 PRO A O 1
ATOM 1330 N N . LEU A 1 175 ? 18.652 -3.845 -19.097 1.00 77.88 175 LEU A N 1
ATOM 1331 C CA . LEU A 1 175 ? 18.921 -4.395 -20.432 1.00 77.88 175 LEU A CA 1
ATOM 1332 C C . LEU A 1 175 ? 20.184 -3.814 -21.059 1.00 77.88 175 LEU A C 1
ATOM 1334 O O . LEU A 1 175 ? 20.836 -4.475 -21.856 1.00 77.88 175 LEU A O 1
ATOM 1338 N N . LEU A 1 176 ? 20.542 -2.591 -20.681 1.00 86.81 176 LEU A N 1
ATOM 1339 C CA . LEU A 1 176 ? 21.786 -1.938 -21.034 1.00 86.81 176 LEU A CA 1
ATOM 1340 C C . LEU A 1 176 ? 22.368 -1.279 -19.780 1.00 86.81 176 LEU A C 1
ATOM 1342 O O . LEU A 1 176 ? 21.647 -0.636 -19.015 1.00 86.81 176 LEU A O 1
ATOM 1346 N N . SER A 1 177 ? 23.677 -1.424 -19.575 1.00 84.56 177 SER A N 1
ATOM 1347 C CA . SER A 1 177 ? 24.373 -0.777 -18.464 1.00 84.56 177 SER A CA 1
ATOM 1348 C C . SER A 1 177 ? 24.183 0.739 -18.478 1.00 84.56 177 SER A C 1
ATOM 1350 O O . SER A 1 177 ? 24.280 1.387 -19.523 1.00 84.56 177 SER A O 1
ATOM 1352 N N . THR A 1 178 ? 23.982 1.321 -17.295 1.00 81.75 178 THR A N 1
ATOM 1353 C CA . THR A 1 178 ? 23.650 2.744 -17.105 1.00 81.75 178 THR A CA 1
ATOM 1354 C C . THR A 1 178 ? 24.731 3.710 -17.595 1.00 81.75 178 THR A C 1
ATOM 1356 O O . THR A 1 178 ? 24.459 4.896 -17.790 1.00 81.75 178 THR A O 1
ATOM 1359 N N . GLN A 1 179 ? 25.953 3.225 -17.831 1.00 82.56 179 GLN A N 1
ATOM 1360 C CA . GLN A 1 179 ? 27.024 4.017 -18.436 1.00 82.56 179 GLN A CA 1
ATOM 1361 C C . GLN A 1 179 ? 26.789 4.310 -19.930 1.00 82.56 179 GLN A C 1
ATOM 1363 O O . GLN A 1 179 ? 27.266 5.328 -20.432 1.00 82.56 179 GLN A O 1
ATOM 1368 N N . PHE A 1 180 ? 26.032 3.465 -20.639 1.00 90.25 180 PHE A N 1
ATOM 1369 C CA . PHE A 1 180 ? 25.709 3.625 -22.063 1.00 90.25 180 PHE A CA 1
ATOM 1370 C C . PHE A 1 180 ? 24.402 4.402 -22.246 1.00 90.25 180 PHE A C 1
ATOM 1372 O O . PHE A 1 180 ? 23.423 3.914 -22.804 1.00 90.25 180 PHE A O 1
ATOM 1379 N N . ARG A 1 181 ? 24.396 5.622 -21.722 1.00 86.19 181 ARG A N 1
ATOM 1380 C CA . ARG A 1 181 ? 23.263 6.551 -21.760 1.00 86.19 181 ARG A CA 1
ATOM 1381 C C . ARG A 1 181 ? 23.325 7.495 -22.961 1.00 86.19 181 ARG A C 1
ATOM 1383 O O . ARG A 1 181 ? 24.335 7.563 -23.665 1.00 86.19 181 ARG A O 1
ATOM 1390 N N . ASP A 1 182 ? 22.273 8.285 -23.136 1.00 88.25 182 ASP A N 1
ATOM 1391 C CA . ASP A 1 182 ? 22.243 9.350 -24.135 1.00 88.25 182 ASP A CA 1
ATOM 1392 C C . ASP A 1 182 ? 23.446 10.287 -23.988 1.00 88.25 182 ASP A C 1
ATOM 1394 O O . ASP A 1 182 ? 23.820 10.698 -22.886 1.00 88.25 182 ASP A O 1
ATOM 1398 N N . ASN A 1 183 ? 24.052 10.622 -25.128 1.00 88.94 183 ASN A N 1
ATOM 1399 C CA . ASN A 1 183 ? 25.251 11.457 -25.229 1.00 88.94 183 ASN A CA 1
ATOM 1400 C C . ASN A 1 183 ? 26.490 10.897 -24.502 1.00 88.94 183 ASN A C 1
ATOM 1402 O O . ASN A 1 183 ? 27.417 11.651 -24.199 1.00 88.94 183 ASN A O 1
ATOM 1406 N N . ALA A 1 184 ? 26.538 9.588 -24.223 1.00 89.88 184 ALA A N 1
ATOM 1407 C CA . ALA A 1 184 ? 27.752 8.957 -23.721 1.00 89.88 184 ALA A CA 1
ATOM 1408 C C . ALA A 1 184 ? 28.914 9.142 -24.712 1.00 89.88 184 ALA A C 1
ATOM 1410 O O . ALA A 1 184 ? 28.788 8.873 -25.908 1.00 89.88 184 ALA A O 1
ATOM 1411 N N . VAL A 1 185 ? 30.064 9.577 -24.194 1.00 91.31 185 VAL A N 1
ATOM 1412 C CA . VAL A 1 185 ? 31.313 9.668 -24.954 1.00 91.31 185 VAL A CA 1
ATOM 1413 C C . VAL A 1 185 ? 32.060 8.353 -24.787 1.00 91.31 185 VAL A C 1
ATOM 1415 O O . VAL A 1 185 ? 32.387 7.956 -23.669 1.00 91.31 185 VAL A O 1
ATOM 1418 N N . LEU A 1 186 ? 32.319 7.676 -25.902 1.00 91.44 186 LEU A N 1
ATOM 1419 C CA . LEU A 1 186 ? 33.073 6.428 -25.938 1.00 91.44 186 LEU A CA 1
ATOM 1420 C C . LEU A 1 186 ? 34.504 6.705 -26.405 1.00 91.44 186 LEU A C 1
ATOM 1422 O O . LEU A 1 186 ? 34.730 7.551 -27.270 1.00 91.44 186 LEU A O 1
ATOM 1426 N N . GLN A 1 187 ? 35.473 5.990 -25.836 1.00 92.69 187 GLN A N 1
ATOM 1427 C CA . GLN A 1 187 ? 36.878 6.140 -26.202 1.00 92.69 187 GLN A CA 1
ATOM 1428 C C . GLN A 1 187 ? 37.127 5.640 -27.635 1.00 92.69 187 GLN A C 1
ATOM 1430 O O . GLN A 1 187 ? 36.809 4.500 -27.964 1.00 92.69 187 GLN A O 1
ATOM 1435 N N . ALA A 1 188 ? 37.725 6.486 -28.477 1.00 93.19 188 ALA A N 1
ATOM 1436 C CA . ALA A 1 188 ? 38.138 6.119 -29.831 1.00 93.19 188 ALA A CA 1
ATOM 1437 C C . ALA A 1 188 ? 39.448 5.307 -29.834 1.00 93.19 188 ALA A C 1
ATOM 1439 O O . ALA A 1 188 ? 40.242 5.379 -28.894 1.00 93.19 188 ALA A O 1
ATOM 1440 N N . GLY A 1 189 ? 39.688 4.553 -30.909 1.00 94.81 189 GLY A N 1
ATOM 1441 C CA . GLY A 1 189 ? 40.943 3.821 -31.134 1.00 94.81 189 GLY A CA 1
ATOM 1442 C C . GLY A 1 189 ? 41.127 2.548 -30.300 1.00 94.81 189 GLY A C 1
ATOM 1443 O O . GLY A 1 189 ? 42.160 1.894 -30.412 1.00 94.81 189 GLY A O 1
ATOM 1444 N N . VAL A 1 190 ? 40.133 2.157 -29.496 1.00 95.69 190 VAL A N 1
ATOM 1445 C CA . VAL A 1 190 ? 40.143 0.913 -28.709 1.00 95.69 190 VAL A CA 1
ATOM 1446 C C . VAL A 1 190 ? 38.832 0.144 -28.887 1.00 95.69 190 VAL A C 1
ATOM 1448 O O . VAL A 1 190 ? 37.793 0.770 -29.108 1.00 95.69 190 VAL A O 1
ATOM 1451 N N . PRO A 1 191 ? 38.840 -1.200 -28.811 1.00 96.00 191 PRO A N 1
ATOM 1452 C CA . PRO A 1 191 ? 37.607 -1.979 -28.775 1.00 96.00 191 PRO A CA 1
ATOM 1453 C C . PRO A 1 191 ? 36.712 -1.563 -27.603 1.00 96.00 191 PRO A C 1
ATOM 1455 O O . PRO A 1 191 ? 37.202 -1.302 -26.503 1.00 96.00 191 PRO A O 1
ATOM 1458 N N . ILE A 1 192 ? 35.399 -1.541 -27.826 1.00 93.94 192 ILE A N 1
ATOM 1459 C CA . ILE A 1 192 ? 34.410 -1.162 -26.808 1.00 93.94 192 ILE A CA 1
ATOM 1460 C C . ILE A 1 192 ? 33.517 -2.363 -26.523 1.00 93.94 192 ILE A C 1
ATOM 1462 O O . ILE A 1 192 ? 32.946 -2.949 -27.439 1.00 93.94 192 ILE A O 1
ATOM 1466 N N . THR A 1 193 ? 33.365 -2.718 -25.250 1.00 93.31 193 THR A N 1
ATOM 1467 C CA . THR A 1 193 ? 32.445 -3.778 -24.823 1.00 93.31 193 THR A CA 1
ATOM 1468 C C . THR A 1 193 ? 31.171 -3.165 -24.272 1.00 93.31 193 THR A C 1
ATOM 1470 O O . THR A 1 193 ? 31.194 -2.551 -23.208 1.00 93.31 193 THR A O 1
ATOM 1473 N N . PHE A 1 194 ? 30.064 -3.366 -24.981 1.00 93.12 194 PHE A N 1
ATOM 1474 C CA . PHE A 1 194 ? 28.720 -3.082 -24.492 1.00 93.12 194 PHE A CA 1
ATOM 1475 C C . PHE A 1 194 ? 28.190 -4.270 -23.702 1.00 93.12 194 PHE A C 1
ATOM 1477 O O . PHE A 1 194 ? 28.481 -5.420 -24.038 1.00 93.12 194 PHE A O 1
ATOM 1484 N N . TRP A 1 195 ? 27.424 -3.983 -22.657 1.00 90.44 195 TRP A N 1
ATOM 1485 C CA . TRP A 1 195 ? 26.901 -4.997 -21.756 1.00 90.44 195 TRP A CA 1
ATOM 1486 C C . TRP A 1 195 ? 25.644 -4.517 -21.034 1.00 90.44 195 TRP A C 1
ATOM 1488 O O . TRP A 1 195 ? 25.383 -3.312 -20.943 1.00 90.44 195 TRP A O 1
ATOM 1498 N N . GLY A 1 196 ? 24.888 -5.473 -20.510 1.00 86.50 196 GLY A N 1
ATOM 1499 C CA . GLY A 1 196 ? 23.705 -5.259 -19.685 1.00 86.50 196 GLY A CA 1
ATOM 1500 C C . GLY A 1 196 ? 23.233 -6.572 -19.066 1.00 86.50 196 GLY A C 1
ATOM 1501 O O . GLY A 1 196 ? 23.750 -7.646 -19.389 1.00 86.50 196 GLY A O 1
ATOM 1502 N N . SER A 1 197 ? 22.249 -6.487 -18.178 1.00 79.94 197 SER A N 1
ATOM 1503 C CA . SER A 1 197 ? 21.636 -7.660 -17.564 1.00 79.94 197 SER A CA 1
ATOM 1504 C C . SER A 1 197 ? 20.423 -8.126 -18.360 1.00 79.94 197 SER A C 1
ATOM 1506 O O . SER A 1 197 ? 19.613 -7.325 -18.824 1.00 79.94 197 SER A O 1
ATOM 1508 N N . VAL A 1 198 ? 20.307 -9.441 -18.489 1.00 75.44 198 VAL A N 1
ATOM 1509 C CA . VAL A 1 198 ? 19.174 -10.154 -19.106 1.00 75.44 198 VAL A CA 1
ATOM 1510 C C . VAL A 1 198 ? 18.537 -11.158 -18.152 1.00 75.44 198 VAL A C 1
ATOM 1512 O O . VAL A 1 198 ? 17.581 -11.832 -18.514 1.00 75.44 198 VAL A O 1
ATOM 1515 N N . LEU A 1 199 ? 19.072 -11.257 -16.933 1.00 68.31 199 LEU A N 1
ATOM 1516 C CA . LEU A 1 199 ? 18.522 -12.059 -15.852 1.00 68.31 199 LEU A CA 1
ATOM 1517 C C . LEU A 1 199 ? 18.169 -11.133 -14.693 1.00 68.31 199 LEU A C 1
ATOM 1519 O O . LEU A 1 199 ? 18.833 -10.126 -14.441 1.00 68.31 199 LEU A O 1
ATOM 1523 N N . HIS A 1 200 ? 17.096 -11.465 -13.994 1.00 59.31 200 HIS A N 1
ATOM 1524 C CA . HIS A 1 200 ? 16.631 -10.681 -12.865 1.00 59.31 200 HIS A CA 1
ATOM 1525 C C . HIS A 1 200 ? 17.616 -10.804 -11.690 1.00 59.31 200 HIS A C 1
ATOM 1527 O O . HIS A 1 200 ? 18.033 -11.913 -11.355 1.00 59.31 200 HIS A O 1
ATOM 1533 N N . ASP A 1 201 ? 17.881 -9.704 -10.976 1.00 52.31 201 ASP A N 1
ATOM 1534 C CA . ASP A 1 201 ? 18.749 -9.676 -9.777 1.00 52.31 201 ASP A CA 1
ATOM 1535 C C . ASP A 1 201 ? 18.277 -10.622 -8.642 1.00 52.31 201 ASP A C 1
ATOM 1537 O O . ASP A 1 201 ? 19.006 -10.861 -7.682 1.00 52.31 201 ASP A O 1
ATOM 1541 N N . TYR A 1 202 ? 17.052 -11.161 -8.741 1.00 51.22 202 TYR A N 1
ATOM 1542 C CA . TYR A 1 202 ? 16.394 -11.985 -7.717 1.00 51.22 202 TYR A CA 1
ATOM 1543 C C . TYR A 1 202 ? 15.548 -13.157 -8.259 1.00 51.22 202 TYR A C 1
ATOM 1545 O O . TYR A 1 202 ? 14.744 -13.698 -7.499 1.00 51.22 202 TYR A O 1
ATOM 1553 N N . GLY A 1 203 ? 15.683 -13.584 -9.523 1.00 51.78 203 GLY A N 1
ATOM 1554 C CA . GLY A 1 203 ? 15.024 -14.835 -9.928 1.00 51.78 203 GLY A CA 1
ATOM 1555 C C . GLY A 1 203 ? 14.689 -15.054 -11.401 1.00 51.78 203 GLY A C 1
ATOM 1556 O O . GLY A 1 203 ? 14.395 -14.119 -12.126 1.00 51.78 203 GLY A O 1
ATOM 1557 N N . TYR A 1 204 ? 14.686 -16.351 -11.724 1.00 54.41 204 TYR A N 1
ATOM 1558 C CA . TYR A 1 204 ? 14.150 -17.084 -12.878 1.00 54.41 204 TYR A CA 1
ATOM 1559 C C . TYR A 1 204 ? 14.444 -16.568 -14.298 1.00 54.41 204 TYR A C 1
ATOM 1561 O O . TYR A 1 204 ? 14.403 -15.385 -14.618 1.00 54.41 204 TYR A O 1
ATOM 1569 N N . GLU A 1 205 ? 14.763 -17.519 -15.173 1.00 62.12 205 GLU A N 1
ATOM 1570 C CA . GLU A 1 205 ? 14.892 -17.288 -16.609 1.00 62.12 205 GLU A CA 1
ATOM 1571 C C . GLU A 1 205 ? 13.498 -17.014 -17.189 1.00 62.12 205 GLU A C 1
ATOM 1573 O O . GLU A 1 205 ? 12.515 -17.624 -16.761 1.00 62.12 205 GLU A O 1
ATOM 1578 N N . ALA A 1 206 ? 13.396 -16.074 -18.132 1.00 65.50 206 ALA A N 1
ATOM 1579 C CA . ALA A 1 206 ? 12.145 -15.850 -18.843 1.00 65.50 206 ALA A CA 1
ATOM 1580 C C . ALA A 1 206 ? 11.719 -17.149 -19.552 1.00 65.50 206 ALA A C 1
ATOM 1582 O O . ALA A 1 206 ? 12.534 -17.773 -20.228 1.00 65.50 206 ALA A O 1
ATOM 1583 N N . GLU A 1 207 ? 10.457 -17.559 -19.398 1.00 67.25 207 GLU A N 1
ATOM 1584 C CA . GLU A 1 207 ? 9.907 -18.687 -20.157 1.00 67.25 207 GLU A CA 1
ATOM 1585 C C . GLU A 1 207 ? 9.812 -18.314 -21.645 1.00 67.25 207 GLU A C 1
ATOM 1587 O O . GLU A 1 207 ? 9.310 -17.238 -21.969 1.00 67.25 207 GLU A O 1
ATOM 1592 N N . GLY A 1 208 ? 10.273 -19.203 -22.531 1.00 76.12 208 GLY A N 1
ATOM 1593 C CA . GLY A 1 208 ? 10.279 -18.991 -23.984 1.00 76.12 208 GLY A CA 1
ATOM 1594 C C . GLY A 1 208 ? 11.678 -18.799 -24.579 1.00 76.12 208 GLY A C 1
ATOM 1595 O O . GLY A 1 208 ? 12.692 -18.841 -23.878 1.00 76.12 208 GLY A O 1
ATOM 1596 N N . GLU A 1 209 ? 11.753 -18.619 -25.899 1.00 82.44 209 GLU A N 1
ATOM 1597 C CA . GLU A 1 209 ? 13.018 -18.322 -26.583 1.00 82.44 209 GLU A CA 1
ATOM 1598 C C . GLU A 1 209 ? 13.378 -16.845 -26.383 1.00 82.44 209 GLU A C 1
ATOM 1600 O O . GLU A 1 209 ? 12.794 -15.960 -27.007 1.00 82.44 209 GLU A O 1
ATOM 1605 N N . ALA A 1 210 ? 14.350 -16.581 -25.508 1.00 85.12 210 ALA A N 1
ATOM 1606 C CA . ALA A 1 210 ? 14.792 -15.232 -25.176 1.00 85.12 210 ALA A CA 1
ATOM 1607 C C . ALA A 1 210 ? 16.067 -14.826 -25.940 1.00 85.12 210 ALA A C 1
ATOM 1609 O O . ALA A 1 210 ? 17.083 -15.533 -25.913 1.00 85.12 210 ALA A O 1
ATOM 1610 N N . VAL A 1 211 ? 16.052 -13.650 -26.579 1.00 89.25 211 VAL A N 1
ATOM 1611 C CA . VAL A 1 211 ? 17.206 -13.110 -27.320 1.00 89.25 211 VAL A CA 1
ATOM 1612 C C . VAL A 1 211 ? 17.441 -11.622 -27.057 1.00 89.25 211 VAL A C 1
ATOM 1614 O O . VAL A 1 211 ? 16.506 -10.836 -26.909 1.00 89.25 211 VAL A O 1
ATOM 1617 N N . VAL A 1 212 ? 18.710 -11.202 -27.069 1.00 90.44 212 VAL A N 1
ATOM 1618 C CA . VAL A 1 212 ? 19.092 -9.784 -27.161 1.00 90.44 212 VAL A CA 1
ATOM 1619 C C . VAL A 1 212 ? 19.477 -9.444 -28.589 1.00 90.44 212 VAL A C 1
ATOM 1621 O O . VAL A 1 212 ? 20.408 -10.031 -29.145 1.00 90.44 212 VAL A O 1
ATOM 1624 N N . LYS A 1 213 ? 18.825 -8.432 -29.159 1.00 93.31 213 LYS A N 1
ATOM 1625 C CA . LYS A 1 213 ? 19.227 -7.810 -30.422 1.00 93.31 213 LYS A CA 1
ATOM 1626 C C . LYS A 1 213 ? 20.014 -6.540 -30.147 1.00 93.31 213 LYS A C 1
ATOM 1628 O O . LYS A 1 213 ? 19.481 -5.558 -29.631 1.00 93.31 213 LYS A O 1
ATOM 1633 N N . PHE A 1 214 ? 21.283 -6.564 -30.525 1.00 95.38 214 PHE A N 1
ATOM 1634 C CA . PHE A 1 214 ? 22.213 -5.448 -30.430 1.00 95.38 214 PHE A CA 1
ATOM 1635 C C . PHE A 1 214 ? 22.469 -4.861 -31.817 1.00 95.38 214 PHE A C 1
ATOM 1637 O O . PHE A 1 214 ? 22.748 -5.598 -32.763 1.00 95.38 214 PHE A O 1
ATOM 1644 N N . SER A 1 215 ? 22.443 -3.532 -31.918 1.00 96.31 215 SER A N 1
ATOM 1645 C CA . SER A 1 215 ? 22.870 -2.792 -33.103 1.00 96.31 215 SER A CA 1
ATOM 1646 C C . SER A 1 215 ? 23.656 -1.546 -32.707 1.00 96.31 215 SER A C 1
ATOM 1648 O O . SER A 1 215 ? 23.120 -0.655 -32.042 1.00 96.31 215 SER A O 1
ATOM 1650 N N . PHE A 1 216 ? 24.888 -1.425 -33.198 1.00 95.50 216 PHE A N 1
ATOM 1651 C CA . PHE A 1 216 ? 25.688 -0.208 -33.064 1.00 95.50 216 PHE A CA 1
ATOM 1652 C C . PHE A 1 216 ? 26.626 -0.024 -34.255 1.00 95.50 216 PHE A C 1
ATOM 1654 O O . PHE A 1 216 ? 27.399 -0.918 -34.585 1.00 95.50 216 PHE A O 1
ATOM 1661 N N . ASN A 1 217 ? 26.583 1.151 -34.889 1.00 91.69 217 ASN A N 1
ATOM 1662 C CA . ASN A 1 217 ? 27.487 1.532 -35.982 1.00 91.69 217 ASN A CA 1
ATOM 1663 C C . ASN A 1 217 ? 27.614 0.468 -37.103 1.00 91.69 217 ASN A C 1
ATOM 1665 O O . ASN A 1 217 ? 28.713 0.148 -37.544 1.00 91.69 217 ASN A O 1
ATOM 1669 N N . GLY A 1 218 ? 26.483 -0.100 -37.540 1.00 91.81 218 GLY A N 1
ATOM 1670 C CA . GLY A 1 218 ? 26.433 -1.131 -38.588 1.00 91.81 218 GLY A CA 1
ATOM 1671 C C . GLY A 1 218 ? 26.781 -2.548 -38.118 1.00 91.81 218 GLY A C 1
ATOM 1672 O O . GLY A 1 218 ? 26.716 -3.482 -38.910 1.00 91.81 218 GLY A O 1
ATOM 1673 N N . ILE A 1 219 ? 27.131 -2.728 -36.842 1.00 93.94 219 ILE A N 1
ATOM 1674 C CA . ILE A 1 219 ? 27.332 -4.044 -36.235 1.00 93.94 219 ILE A CA 1
ATOM 1675 C C . ILE A 1 219 ? 26.014 -4.499 -35.636 1.00 93.94 219 ILE A C 1
ATOM 1677 O O . ILE A 1 219 ? 25.513 -3.871 -34.706 1.00 93.94 219 ILE A O 1
ATOM 1681 N N . GLU A 1 220 ? 25.515 -5.629 -36.123 1.00 96.06 220 GLU A N 1
ATOM 1682 C CA . GLU A 1 220 ? 24.327 -6.292 -35.600 1.00 96.06 220 GLU A CA 1
ATOM 1683 C C . GLU A 1 220 ? 24.699 -7.638 -34.970 1.00 96.06 220 GLU A C 1
ATOM 1685 O O . GLU A 1 220 ? 25.530 -8.391 -35.496 1.00 96.06 220 GLU A O 1
ATOM 1690 N N . LYS A 1 221 ? 24.111 -7.936 -33.809 1.00 93.94 221 LYS A N 1
ATOM 1691 C CA . LYS A 1 221 ? 24.266 -9.214 -33.106 1.00 93.94 221 LYS A CA 1
ATOM 1692 C C . LYS A 1 221 ? 22.930 -9.646 -32.523 1.00 93.94 221 LYS A C 1
ATOM 1694 O O . LYS A 1 221 ? 22.215 -8.833 -31.949 1.00 93.94 221 LYS A O 1
ATOM 1699 N N . THR A 1 222 ? 22.650 -10.940 -32.628 1.00 92.88 222 THR A N 1
ATOM 1700 C CA . THR A 1 222 ? 21.583 -11.604 -31.876 1.00 92.88 222 THR A CA 1
ATOM 1701 C C . THR A 1 222 ? 22.245 -12.534 -30.873 1.00 92.88 222 THR A C 1
ATOM 1703 O O . THR A 1 222 ? 23.104 -13.334 -31.250 1.00 92.88 222 THR A O 1
ATOM 1706 N N . ILE A 1 223 ? 21.909 -12.376 -29.599 1.00 90.75 223 ILE A N 1
ATOM 1707 C CA . ILE A 1 223 ? 22.525 -13.092 -28.485 1.00 90.75 223 ILE A CA 1
ATOM 1708 C C . ILE A 1 223 ? 21.441 -13.955 -27.846 1.00 90.75 223 ILE A C 1
ATOM 1710 O O . ILE A 1 223 ? 20.505 -13.386 -27.284 1.00 90.75 223 ILE A O 1
ATOM 1714 N N . PRO A 1 224 ? 21.541 -15.291 -27.907 1.00 88.25 224 PRO A N 1
ATOM 1715 C CA . PRO A 1 224 ? 20.620 -16.138 -27.168 1.00 88.25 224 PRO A CA 1
ATOM 1716 C C . PRO A 1 224 ? 20.852 -15.951 -25.667 1.00 88.25 224 PRO A C 1
ATOM 1718 O O . PRO A 1 224 ? 22.002 -15.933 -25.208 1.00 88.25 224 PRO A O 1
ATOM 1721 N N . VAL A 1 225 ? 19.764 -15.798 -24.917 1.00 83.19 225 VAL A N 1
ATOM 1722 C CA . VAL A 1 225 ? 19.767 -15.656 -23.457 1.00 83.19 225 VAL A CA 1
ATOM 1723 C C . VAL A 1 225 ? 19.480 -17.021 -22.843 1.00 83.19 225 VAL A C 1
ATOM 1725 O O . VAL A 1 225 ? 18.386 -17.308 -22.379 1.00 83.19 225 VAL A O 1
ATOM 1728 N N . ASN A 1 226 ? 20.484 -17.893 -22.890 1.00 77.94 226 ASN A N 1
ATOM 1729 C CA . ASN A 1 226 ? 20.479 -19.188 -22.214 1.00 77.94 226 ASN A CA 1
ATOM 1730 C C . ASN A 1 226 ? 21.835 -19.434 -21.538 1.00 77.94 226 ASN A C 1
ATOM 1732 O O . ASN A 1 226 ? 22.822 -18.751 -21.835 1.00 77.94 226 ASN A O 1
ATOM 1736 N N . ALA A 1 227 ? 21.874 -20.395 -20.612 1.00 67.38 227 ALA A N 1
ATOM 1737 C CA . ALA A 1 227 ? 23.036 -20.661 -19.767 1.00 67.38 227 ALA A CA 1
ATOM 1738 C C . ALA A 1 227 ? 24.332 -20.993 -20.530 1.00 67.38 227 ALA A C 1
ATOM 1740 O O . ALA A 1 227 ? 25.412 -20.668 -20.041 1.00 67.38 227 ALA A O 1
ATOM 1741 N N . ASP A 1 228 ? 24.223 -21.586 -21.721 1.00 70.19 228 ASP A N 1
ATOM 1742 C CA . ASP A 1 228 ? 25.362 -22.059 -22.520 1.00 70.19 228 ASP A CA 1
ATOM 1743 C C . ASP A 1 228 ? 25.834 -21.040 -23.575 1.00 70.19 228 ASP A C 1
ATOM 1745 O O . ASP A 1 228 ? 26.781 -21.281 -24.333 1.00 70.19 228 ASP A O 1
ATOM 1749 N N . SER A 1 229 ? 25.190 -19.875 -23.655 1.00 77.38 229 SER A N 1
ATOM 1750 C CA . SER A 1 229 ? 25.564 -18.828 -24.599 1.00 77.38 229 SER A CA 1
ATOM 1751 C C . SER A 1 229 ? 26.919 -18.229 -24.231 1.00 77.38 229 SER A C 1
ATOM 1753 O O . SER A 1 229 ? 27.060 -17.544 -23.225 1.00 77.38 229 SER A O 1
ATOM 1755 N N . ARG A 1 230 ? 27.924 -18.379 -25.104 1.00 78.12 230 ARG A N 1
ATOM 1756 C CA . ARG A 1 230 ? 29.279 -17.809 -24.908 1.00 78.12 230 ARG A CA 1
ATOM 1757 C C . ARG A 1 230 ? 29.326 -16.281 -24.729 1.00 78.12 230 ARG A C 1
ATOM 1759 O O . ARG A 1 230 ? 30.376 -15.727 -24.418 1.00 78.12 230 ARG A O 1
ATOM 1766 N N . HIS A 1 231 ? 28.234 -15.596 -25.061 1.00 81.31 231 HIS A N 1
ATOM 1767 C CA . HIS A 1 231 ? 28.088 -14.144 -24.961 1.00 81.31 231 HIS A CA 1
ATOM 1768 C C . HIS A 1 231 ? 27.332 -13.719 -23.698 1.00 81.31 231 HIS A C 1
ATOM 1770 O O . HIS A 1 231 ? 27.253 -12.520 -23.433 1.00 81.31 231 HIS A O 1
ATOM 1776 N N . ILE A 1 232 ? 26.810 -14.681 -22.936 1.00 83.12 232 ILE A N 1
ATOM 1777 C CA . ILE A 1 232 ? 26.299 -14.513 -21.582 1.00 83.12 232 ILE A CA 1
ATOM 1778 C C . ILE A 1 232 ? 27.402 -14.971 -20.621 1.00 83.12 232 ILE A C 1
ATOM 1780 O O . ILE A 1 232 ? 27.837 -16.117 -20.677 1.00 83.12 232 ILE A O 1
ATOM 1784 N N . VAL A 1 233 ? 27.900 -14.080 -19.764 1.00 78.75 233 VAL A N 1
ATOM 1785 C CA . VAL A 1 233 ? 29.031 -14.380 -18.867 1.00 78.75 233 VAL A CA 1
ATOM 1786 C C . VAL A 1 233 ? 28.651 -14.211 -17.403 1.00 78.75 233 VAL A C 1
ATOM 1788 O O . VAL A 1 233 ? 27.885 -13.314 -17.054 1.00 78.75 233 VAL A O 1
ATOM 1791 N N . GLU A 1 234 ? 29.210 -15.063 -16.545 1.00 75.62 234 GLU A N 1
ATOM 1792 C CA . GLU A 1 234 ? 29.090 -14.934 -15.093 1.00 75.62 234 GLU A CA 1
ATOM 1793 C C . GLU A 1 234 ? 29.955 -13.776 -14.581 1.00 75.62 234 GLU A C 1
ATOM 1795 O O . GLU A 1 234 ? 31.116 -13.619 -14.974 1.00 75.62 234 GLU A O 1
ATOM 1800 N N . ILE A 1 235 ? 29.384 -12.953 -13.703 1.00 71.56 235 ILE A N 1
ATOM 1801 C CA . ILE A 1 235 ? 30.078 -11.806 -13.127 1.00 71.56 235 ILE A CA 1
ATOM 1802 C C . ILE A 1 235 ? 30.779 -12.220 -11.829 1.00 71.56 235 ILE A C 1
ATOM 1804 O O . ILE A 1 235 ? 30.145 -12.673 -10.875 1.00 71.56 235 ILE A O 1
ATOM 1808 N N . GLY A 1 236 ? 32.097 -12.017 -11.772 1.00 64.38 236 GLY A N 1
ATOM 1809 C CA . GLY A 1 236 ? 32.898 -12.317 -10.585 1.00 64.38 236 GLY A CA 1
ATOM 1810 C C . GLY A 1 236 ? 32.660 -11.354 -9.406 1.00 64.38 236 GLY A C 1
ATOM 1811 O O . GLY A 1 236 ? 32.106 -10.261 -9.581 1.00 64.38 236 GLY A O 1
ATOM 1812 N N . PRO A 1 237 ? 33.118 -11.713 -8.189 1.00 57.78 237 PRO A N 1
ATOM 1813 C CA . PRO A 1 237 ? 33.040 -10.845 -7.015 1.00 57.78 237 PRO A CA 1
ATOM 1814 C C . PRO A 1 237 ? 33.609 -9.443 -7.290 1.00 57.78 237 PRO A C 1
ATOM 1816 O O . PRO A 1 237 ? 34.739 -9.302 -7.751 1.00 57.78 237 PRO A O 1
ATOM 1819 N N . GLY A 1 238 ? 32.818 -8.401 -7.011 1.00 57.75 238 GLY A N 1
ATOM 1820 C CA . GLY A 1 238 ? 33.212 -6.999 -7.211 1.00 57.75 238 GLY A CA 1
ATOM 1821 C C . GLY A 1 238 ? 32.991 -6.435 -8.621 1.00 57.75 238 GLY A C 1
ATOM 1822 O O . GLY A 1 238 ? 33.279 -5.260 -8.834 1.00 57.75 238 GLY A O 1
ATOM 1823 N N . GLN A 1 239 ? 32.459 -7.219 -9.568 1.00 59.72 239 GLN A N 1
ATOM 1824 C CA . GLN A 1 239 ? 32.158 -6.758 -10.934 1.00 59.72 239 GLN A CA 1
ATOM 1825 C C . GLN A 1 239 ? 30.668 -6.445 -11.194 1.00 59.72 239 GLN A C 1
ATOM 1827 O O . GLN A 1 239 ? 30.291 -6.168 -12.326 1.00 59.72 239 GLN A O 1
ATOM 1832 N N . SER A 1 240 ? 29.828 -6.422 -10.154 1.00 62.50 240 SER A N 1
ATOM 1833 C CA . SER A 1 240 ? 28.419 -5.994 -10.194 1.00 62.50 240 SER A CA 1
ATOM 1834 C C . SER A 1 240 ? 28.052 -5.246 -8.905 1.00 62.50 240 SER A C 1
ATOM 1836 O O . SER A 1 240 ? 28.745 -5.362 -7.891 1.00 62.50 240 SER A O 1
ATOM 1838 N N . ARG A 1 241 ? 26.945 -4.489 -8.932 1.00 51.19 241 ARG A N 1
ATOM 1839 C CA . ARG A 1 241 ? 26.381 -3.765 -7.778 1.00 51.19 241 ARG A CA 1
ATOM 1840 C C . ARG A 1 241 ? 25.968 -4.700 -6.626 1.00 51.19 241 ARG A C 1
ATOM 1842 O O . ARG A 1 241 ? 25.888 -4.233 -5.492 1.00 51.19 241 ARG A O 1
ATOM 1849 N N . TYR A 1 242 ? 25.759 -5.994 -6.894 1.00 54.62 242 TYR A N 1
ATOM 1850 C CA . TYR A 1 242 ? 25.325 -6.999 -5.916 1.00 54.62 242 TYR A CA 1
ATOM 1851 C C . TYR A 1 242 ? 26.055 -8.336 -6.170 1.00 54.62 242 TYR A C 1
ATOM 1853 O O . TYR A 1 242 ? 25.785 -8.994 -7.173 1.00 54.62 242 TYR A O 1
ATOM 1861 N N . PRO A 1 243 ? 27.032 -8.745 -5.338 1.00 50.56 243 PRO A N 1
ATOM 1862 C CA . PRO A 1 243 ? 27.821 -9.940 -5.607 1.00 50.56 243 PRO A CA 1
ATOM 1863 C C . PRO A 1 243 ? 27.059 -11.205 -5.200 1.00 50.56 243 PRO A C 1
ATOM 1865 O O . PRO A 1 243 ? 26.664 -11.344 -4.046 1.00 50.56 243 PRO A O 1
ATOM 1868 N N . THR A 1 244 ? 26.911 -12.102 -6.178 1.00 49.50 244 THR A N 1
ATOM 1869 C CA . THR A 1 244 ? 26.692 -13.566 -6.171 1.00 49.50 244 THR A CA 1
ATOM 1870 C C . THR A 1 244 ? 25.654 -13.897 -7.249 1.00 49.50 244 THR A C 1
ATOM 1872 O O . THR A 1 244 ? 24.475 -13.626 -7.079 1.00 49.50 244 THR A O 1
ATOM 1875 N N . SER A 1 245 ? 26.094 -14.479 -8.373 1.00 53.84 245 SER A N 1
ATOM 1876 C CA . SER A 1 245 ? 25.255 -15.111 -9.418 1.00 53.84 245 SER A CA 1
ATOM 1877 C C . SER A 1 245 ? 24.503 -14.255 -10.460 1.00 53.84 245 SER A C 1
ATOM 1879 O O . SER A 1 245 ? 23.569 -14.753 -11.081 1.00 53.84 245 SER A O 1
ATOM 1881 N N . ALA A 1 246 ? 24.922 -13.021 -10.759 1.00 63.88 246 ALA A N 1
ATOM 1882 C CA . ALA A 1 246 ? 24.376 -12.299 -11.919 1.00 63.88 246 ALA A CA 1
ATOM 1883 C C . ALA A 1 246 ? 25.120 -12.674 -13.221 1.00 63.88 246 ALA A C 1
ATOM 1885 O O . ALA A 1 246 ? 26.351 -12.777 -13.224 1.00 63.88 246 ALA A O 1
ATOM 1886 N N . ARG A 1 247 ? 24.383 -12.875 -14.327 1.00 76.69 247 ARG A N 1
ATOM 1887 C CA . ARG A 1 247 ? 24.943 -13.076 -15.677 1.00 76.69 247 ARG A CA 1
ATOM 1888 C C . ARG A 1 247 ? 24.587 -11.906 -16.593 1.00 76.69 247 ARG A C 1
ATOM 1890 O O . ARG A 1 247 ? 23.456 -11.426 -16.580 1.00 76.69 247 ARG A O 1
ATOM 1897 N N . GLU A 1 248 ? 25.536 -11.493 -17.424 1.00 83.50 248 GLU A N 1
ATOM 1898 C CA . GLU A 1 248 ? 25.393 -10.369 -18.359 1.00 83.50 248 GLU A CA 1
ATOM 1899 C C . GLU A 1 248 ? 25.579 -10.805 -19.800 1.00 83.50 248 GLU A C 1
ATOM 1901 O O . GLU A 1 248 ? 26.452 -11.624 -20.092 1.00 83.50 248 GLU A O 1
ATOM 1906 N N . TRP A 1 249 ? 24.855 -10.163 -20.716 1.00 88.75 249 TRP A N 1
ATOM 1907 C CA . TRP A 1 249 ? 25.215 -10.220 -22.127 1.00 88.75 249 TRP A CA 1
ATOM 1908 C C . TRP A 1 249 ? 26.359 -9.253 -22.425 1.00 88.75 249 TRP A C 1
ATOM 1910 O O . TRP A 1 249 ? 26.440 -8.168 -21.842 1.00 88.75 249 TRP A O 1
ATOM 1920 N N . ARG A 1 250 ? 27.243 -9.629 -23.356 1.00 90.12 250 ARG A N 1
ATOM 1921 C CA . ARG A 1 250 ? 28.364 -8.786 -23.794 1.00 90.12 250 ARG A CA 1
ATOM 1922 C C . ARG A 1 250 ? 28.558 -8.806 -25.305 1.00 90.12 250 ARG A C 1
ATOM 1924 O O . ARG A 1 250 ? 28.603 -9.866 -25.930 1.00 90.12 250 ARG A O 1
ATOM 1931 N N . VAL A 1 251 ? 28.762 -7.621 -25.881 1.00 92.88 251 VAL A N 1
ATOM 1932 C CA . VAL A 1 251 ? 29.186 -7.435 -27.276 1.00 92.88 251 VAL A CA 1
ATOM 1933 C C . VAL A 1 251 ? 30.394 -6.515 -27.321 1.00 92.88 251 VAL A C 1
ATOM 1935 O O . VAL A 1 251 ? 30.290 -5.324 -27.038 1.00 92.88 251 VAL A O 1
ATOM 1938 N N . THR A 1 252 ? 31.539 -7.060 -27.726 1.00 93.44 252 THR A N 1
ATOM 1939 C CA . THR A 1 252 ? 32.729 -6.262 -28.034 1.00 93.44 252 THR A CA 1
ATOM 1940 C C . THR A 1 252 ? 32.709 -5.861 -29.499 1.00 93.44 252 THR A C 1
ATOM 1942 O O . THR A 1 252 ? 32.733 -6.716 -30.388 1.00 93.44 252 THR A O 1
ATOM 1945 N N . VAL A 1 253 ? 32.666 -4.556 -29.751 1.00 94.12 253 VAL A N 1
ATOM 1946 C CA . VAL A 1 253 ? 32.851 -3.988 -31.086 1.00 94.12 253 VAL A CA 1
ATOM 1947 C C . VAL A 1 253 ? 34.330 -3.647 -31.306 1.00 94.12 253 VAL A C 1
ATOM 1949 O O . VAL A 1 253 ? 35.018 -3.294 -30.341 1.00 94.12 253 VAL A O 1
ATOM 1952 N N . PRO A 1 254 ? 34.848 -3.754 -32.544 1.00 95.25 254 PRO A N 1
ATOM 1953 C CA . PRO A 1 254 ? 36.217 -3.360 -32.865 1.00 95.25 254 PRO A CA 1
ATOM 1954 C C . PRO A 1 254 ? 36.507 -1.895 -32.527 1.00 95.25 254 PRO A C 1
ATOM 1956 O O . PRO A 1 254 ? 35.592 -1.092 -32.339 1.00 95.25 254 PRO A O 1
ATOM 1959 N N . ALA A 1 255 ? 37.794 -1.546 -32.496 1.00 95.06 255 ALA A N 1
ATOM 1960 C CA . ALA A 1 255 ? 38.216 -0.157 -32.384 1.00 95.06 255 ALA A CA 1
ATOM 1961 C C . ALA A 1 255 ? 37.591 0.695 -33.498 1.00 95.06 255 ALA A C 1
ATOM 1963 O O . ALA A 1 255 ? 37.548 0.284 -34.658 1.00 95.06 255 ALA A O 1
ATOM 1964 N N . MET A 1 256 ? 37.101 1.875 -33.129 1.00 92.31 256 MET A N 1
ATOM 1965 C CA . MET A 1 256 ? 36.479 2.823 -34.050 1.00 92.31 256 MET A CA 1
ATOM 1966 C C . MET A 1 256 ? 37.230 4.147 -34.025 1.00 92.31 256 MET A C 1
ATOM 1968 O O . MET A 1 256 ? 37.683 4.598 -32.971 1.00 92.31 256 MET A O 1
ATOM 1972 N N . GLU A 1 257 ? 37.317 4.775 -35.191 1.00 92.62 257 GLU A N 1
ATOM 1973 C CA . GLU A 1 257 ? 37.817 6.137 -35.328 1.00 92.62 257 GLU A CA 1
ATOM 1974 C C . GLU A 1 257 ? 36.916 7.134 -34.595 1.00 92.62 257 GLU A C 1
ATOM 1976 O O . GLU A 1 257 ? 35.704 6.931 -34.451 1.00 92.62 257 GLU A O 1
ATOM 1981 N N . ALA A 1 258 ? 37.512 8.242 -34.156 1.00 91.38 258 ALA A N 1
ATOM 1982 C CA . ALA A 1 258 ? 36.753 9.336 -33.571 1.00 91.38 258 ALA A CA 1
ATOM 1983 C C . ALA A 1 258 ? 35.762 9.904 -34.603 1.00 91.38 258 ALA A C 1
ATOM 1985 O O . ALA A 1 258 ? 36.094 10.102 -35.772 1.00 91.38 258 ALA A O 1
ATOM 1986 N N . SER A 1 259 ? 34.535 10.192 -34.168 1.00 89.12 259 SER A N 1
ATOM 1987 C CA . SER A 1 259 ? 33.504 10.779 -35.022 1.00 89.12 259 SER A CA 1
ATOM 1988 C C . SER A 1 259 ? 32.798 11.918 -34.302 1.00 89.12 259 SER A C 1
ATOM 1990 O O . SER A 1 259 ? 32.432 11.787 -33.138 1.00 89.12 259 SER A O 1
ATOM 1992 N N . ALA A 1 260 ? 32.582 13.024 -35.015 1.00 87.38 260 ALA A N 1
ATOM 1993 C CA . ALA A 1 260 ? 31.757 14.135 -34.542 1.00 87.38 260 ALA A CA 1
ATOM 1994 C C . ALA A 1 260 ? 30.249 13.867 -34.719 1.00 87.38 260 ALA A C 1
ATOM 1996 O O . ALA A 1 260 ? 29.425 14.547 -34.114 1.00 87.38 260 ALA A O 1
ATOM 1997 N N . GLY A 1 261 ? 29.879 12.891 -35.558 1.00 90.06 261 GLY A N 1
ATOM 1998 C CA . GLY A 1 261 ? 28.488 12.504 -35.772 1.00 90.06 261 GLY A CA 1
ATOM 1999 C C . GLY A 1 261 ? 28.014 11.534 -34.685 1.00 90.06 261 GLY A C 1
ATOM 2000 O O . GLY A 1 261 ? 28.698 10.533 -34.447 1.00 90.06 261 GLY A O 1
ATOM 2001 N N . PRO A 1 262 ? 26.852 11.769 -34.047 1.00 89.38 262 PRO A N 1
ATOM 2002 C CA . PRO A 1 262 ? 26.329 10.852 -33.044 1.00 89.38 262 PRO A CA 1
ATOM 2003 C C . PRO A 1 262 ? 26.029 9.481 -33.662 1.00 89.38 262 PRO A C 1
ATOM 2005 O O . PRO A 1 262 ? 25.614 9.365 -34.818 1.00 89.38 262 PRO A O 1
ATOM 2008 N N . LYS A 1 263 ? 26.227 8.428 -32.869 1.00 91.44 263 LYS A N 1
ATOM 2009 C CA . LYS A 1 263 ? 25.904 7.045 -33.234 1.00 91.44 263 LYS A CA 1
ATOM 2010 C C . LYS A 1 263 ? 24.809 6.533 -32.310 1.00 91.44 263 LYS A C 1
ATOM 2012 O O . LYS A 1 263 ? 24.875 6.736 -31.104 1.00 91.44 263 LYS A O 1
ATOM 2017 N N . THR A 1 264 ? 23.818 5.846 -32.870 1.00 94.19 264 THR A N 1
ATOM 2018 C CA . THR A 1 264 ? 22.732 5.254 -32.084 1.00 94.19 264 THR A CA 1
ATOM 2019 C C . THR A 1 264 ? 23.086 3.827 -31.685 1.00 94.19 264 THR A C 1
ATOM 2021 O O . THR A 1 264 ? 23.322 2.979 -32.548 1.00 94.19 264 THR A O 1
ATOM 2024 N N . LEU A 1 265 ? 23.076 3.562 -30.381 1.00 94.38 265 LEU A N 1
ATOM 2025 C CA . LEU A 1 265 ? 23.066 2.219 -29.814 1.00 94.38 265 LEU A CA 1
ATOM 2026 C C . LEU A 1 265 ? 21.618 1.768 -29.640 1.00 94.38 265 LEU A C 1
ATOM 2028 O O . LEU A 1 265 ? 20.829 2.454 -28.996 1.00 94.38 265 LEU A O 1
ATOM 2032 N N . LYS A 1 266 ? 21.265 0.625 -30.228 1.00 93.56 266 LYS A N 1
ATOM 2033 C CA . LYS A 1 266 ? 19.961 -0.014 -30.033 1.00 93.56 266 LYS A CA 1
ATOM 2034 C C . LYS A 1 266 ? 20.169 -1.367 -29.374 1.00 93.56 266 LYS A C 1
ATOM 2036 O O . LYS A 1 266 ? 20.937 -2.185 -29.878 1.00 93.56 266 LYS A O 1
ATOM 2041 N N . VAL A 1 267 ? 19.451 -1.593 -28.283 1.00 91.38 267 VAL A N 1
ATOM 2042 C CA . VAL A 1 267 ? 19.369 -2.888 -27.610 1.00 91.38 267 VAL A CA 1
ATOM 2043 C C . VAL A 1 267 ? 17.898 -3.214 -27.414 1.00 91.38 267 VAL A C 1
ATOM 2045 O O . VAL A 1 267 ? 17.132 -2.363 -26.965 1.00 91.38 267 VAL A O 1
ATOM 2048 N N . ARG A 1 268 ? 17.498 -4.423 -27.800 1.00 88.94 268 ARG A N 1
ATOM 2049 C CA . ARG A 1 268 ? 16.153 -4.959 -27.575 1.00 88.94 268 ARG A CA 1
ATOM 2050 C C . ARG A 1 268 ? 16.265 -6.341 -26.961 1.00 88.94 268 ARG A C 1
ATOM 2052 O O . ARG A 1 268 ? 17.172 -7.085 -27.320 1.00 88.94 268 ARG A O 1
ATOM 2059 N N . PHE A 1 269 ? 15.335 -6.662 -26.081 1.00 85.25 269 PHE A N 1
ATOM 2060 C CA . PHE A 1 269 ? 15.151 -7.995 -25.534 1.00 85.25 269 PHE A CA 1
ATOM 2061 C C . PHE A 1 269 ? 13.803 -8.517 -26.025 1.00 85.25 269 PHE A C 1
ATOM 2063 O O . PHE A 1 269 ? 12.803 -7.808 -25.916 1.00 85.25 269 PHE A O 1
ATOM 2070 N N . GLU A 1 270 ? 13.806 -9.698 -26.629 1.00 86.25 270 GLU A N 1
ATOM 2071 C CA . GLU A 1 270 ? 12.635 -10.343 -27.229 1.00 86.25 270 GLU A CA 1
ATOM 2072 C C . GLU A 1 270 ? 12.449 -11.725 -26.596 1.00 86.25 270 GLU A C 1
ATOM 2074 O O . GLU A 1 270 ? 13.439 -12.385 -26.270 1.00 86.25 270 GLU A O 1
ATOM 2079 N N . ILE A 1 271 ? 11.193 -12.139 -26.412 1.00 83.19 271 ILE A N 1
ATOM 2080 C CA . ILE A 1 271 ? 10.803 -13.456 -25.892 1.00 83.19 271 ILE A CA 1
ATOM 2081 C C . ILE A 1 271 ? 9.734 -13.994 -26.838 1.00 83.19 271 ILE A C 1
ATOM 2083 O O . ILE A 1 271 ? 8.673 -13.381 -26.952 1.00 83.19 271 ILE A O 1
ATOM 2087 N N . ASP A 1 272 ? 10.015 -15.125 -27.483 1.00 82.25 272 ASP A N 1
ATOM 2088 C CA . ASP A 1 272 ? 9.148 -15.752 -28.492 1.00 82.25 272 ASP A CA 1
ATOM 2089 C C . ASP A 1 272 ? 8.858 -14.863 -29.727 1.00 82.25 272 ASP A C 1
ATOM 2091 O O . ASP A 1 272 ? 7.839 -15.028 -30.403 1.00 82.25 272 ASP A O 1
ATOM 2095 N N . GLY A 1 273 ? 9.781 -13.944 -30.043 1.00 73.12 273 GLY A N 1
ATOM 2096 C CA . GLY A 1 273 ? 9.710 -12.994 -31.167 1.00 73.12 273 GLY A CA 1
ATOM 2097 C C . GLY A 1 273 ? 9.252 -11.593 -30.779 1.00 73.12 273 GLY A C 1
ATOM 2098 O O . GLY A 1 273 ? 8.872 -10.852 -31.716 1.00 73.12 273 GLY A O 1
#

Foldseek 3Di:
DVVQLVVQCCCCPVVVDPAQSDKWEWDFWDDDFQKIKTATDSQPQWKFFWFWDPPVPPRDTDTDTDVVCQQLQFFKWFAAPVQATETWRWDTDGRIIMIGGPPHRTTFKMWGPDDPPPHRQTMTHPSRHTYDTFIDGNRDGDDPVNDPDPDRHYPPDDDDVCCDDVNVVCVQWFLWDPCPDPPRDDDAPFKDKTKTFPAGPDDDDDPAFKWKWKDKPRDTDIFTPDPPTPQWDFAAPPRDPDDDGTIMGMDIDGGHHDDPDDMDIDMDMDGND